Protein AF-A0AAE1KY82-F1 (afdb_monomer_lite)

Organism: Petrolisthes cinctipes (NCBI:txid88211)

pLDDT: mean 75.33, std 17.82, range [31.81, 94.25]

Radius of gyration: 25.1 Å; chains: 1; bounding box: 98×45×59 Å

Sequence (260 aa):
MHGTIEVAETDRAVQKAPMESSVSPQLCHKNASASICSYIQDEVIEEKRSIFVSGLLEMYKAEYISMGGDQADVESYWAQNLQRKIAISFGDKIKIKLADQHRGNFVFNSVVPEDEAFARLHCDAEEHLQNDKLRWAALHLRSQIMKLPKSRTPNPATVQNLKESAPDISAQLDLFFRSLIGGLTPKFRGAKKDGFERKVTSMASDAIFNVTGGTVKPWKHTTLGLGMASLTGSKLTLKILNSWFEVVTLKAELAQLQGV

Secondary structure (DSSP, 8-state):
------------------------HHHHHHHHHHHHHHHIIIIIIIS---EEHHHHHHHHHHHHHHTT--HHHHHT--HHHHHHHHHHHHGGGEEEEEEETTTEEEEEETTS-HHHHHHHHHHTHHHHHHHHHHHHHHHHHHHHHHTSPPPPPPSS--HHHHHHTSPPPPHHHHHHHHHHHH-SS----THHHHHHHHHHHHHHHHHHHHHTTTSS--HHHHHHHHHHHHHH--HHHHHHHHHHHHHHHHHHHHHHHTT-

Foldseek 3Di:
DDDDDDDDDDDDDPPPDPPPPQDPLVVLLVVLLVVLLVVCCVCFQVVQAKFALVLSLLSSLLSSLLQRHDNVVSVPPDSVVSVVSNCVVQPQQKDWDALDPVRGIMIHGNPDDPVRNSVRCVVCVVVVVVVSVVSSLVSVQSSVLNPWDFQDQDVVNDLVVLQVSATDQDPSLLVVLCCVVQNPDNPDDDPRVVVSSVVSVVVSQVVSCLSVVNRHHGSVNSVVLVVVCVVPVDPVVSVVVNVVVVVVVVVVVVVVVVPD

Structure (mmCIF, N/CA/C/O backbone):
data_AF-A0AAE1KY82-F1
#
_entry.id   AF-A0AAE1KY82-F1
#
loop_
_atom_site.group_PDB
_atom_site.id
_atom_site.type_symbol
_atom_site.label_atom_id
_atom_site.label_alt_id
_atom_site.label_comp_id
_atom_site.label_asym_id
_atom_site.label_entity_id
_atom_site.label_seq_id
_atom_site.pdbx_PDB_ins_code
_atom_site.Cartn_x
_atom_site.Cartn_y
_atom_site.Cartn_z
_atom_site.occupancy
_atom_site.B_iso_or_equiv
_atom_site.auth_seq_id
_atom_site.auth_comp_id
_atom_site.auth_asym_id
_atom_site.auth_atom_id
_atom_site.pdbx_PDB_model_num
ATOM 1 N N . MET A 1 1 ? 75.247 -21.115 -8.688 1.00 39.69 1 MET A N 1
ATOM 2 C CA . MET A 1 1 ? 74.690 -19.772 -8.958 1.00 39.69 1 MET A CA 1
ATOM 3 C C . MET A 1 1 ? 73.432 -19.986 -9.800 1.00 39.69 1 MET A C 1
ATOM 5 O O . MET A 1 1 ? 73.561 -20.125 -11.001 1.00 39.69 1 MET A O 1
ATOM 9 N N . HIS A 1 2 ? 72.301 -20.453 -9.256 1.00 31.81 2 HIS A N 1
ATOM 10 C CA . HIS A 1 2 ? 71.328 -19.795 -8.357 1.00 31.81 2 HIS A CA 1
ATOM 11 C C . HIS A 1 2 ? 70.732 -18.502 -8.932 1.00 31.81 2 HIS A C 1
ATOM 13 O O . HIS A 1 2 ? 71.477 -17.572 -9.220 1.00 31.81 2 HIS A O 1
ATOM 19 N N . GLY A 1 3 ? 69.397 -18.490 -9.050 1.00 32.50 3 GLY A N 1
ATOM 20 C CA . GLY A 1 3 ? 68.547 -17.423 -9.591 1.00 32.50 3 GLY A CA 1
ATOM 21 C C . GLY A 1 3 ? 67.564 -18.003 -10.618 1.00 32.50 3 GLY A C 1
ATOM 22 O O . GLY A 1 3 ? 67.821 -17.913 -11.809 1.00 32.50 3 GLY A O 1
ATOM 23 N N . THR A 1 4 ? 66.642 -18.897 -10.251 1.00 33.88 4 THR A N 1
ATOM 24 C CA . THR A 1 4 ? 65.373 -18.692 -9.512 1.00 33.88 4 THR A CA 1
ATOM 25 C C . THR A 1 4 ? 64.329 -17.920 -10.323 1.00 33.88 4 THR A C 1
ATOM 27 O O . THR A 1 4 ? 64.482 -16.741 -10.618 1.00 33.88 4 THR A O 1
ATOM 30 N N . ILE A 1 5 ? 63.273 -18.658 -10.670 1.00 40.84 5 ILE A N 1
ATOM 31 C CA . ILE A 1 5 ? 61.994 -18.228 -11.234 1.00 40.84 5 ILE A CA 1
ATOM 32 C C . ILE A 1 5 ? 61.254 -17.405 -10.174 1.00 40.84 5 ILE A C 1
ATOM 34 O O . ILE A 1 5 ? 61.045 -17.914 -9.077 1.00 40.84 5 ILE A O 1
ATOM 38 N N . GLU A 1 6 ? 60.786 -16.204 -10.514 1.00 34.91 6 GLU A N 1
ATOM 39 C CA . GLU A 1 6 ? 59.672 -15.572 -9.800 1.00 34.91 6 GLU A CA 1
ATOM 40 C C . GLU A 1 6 ? 58.620 -15.089 -10.798 1.00 34.91 6 GLU A C 1
ATOM 42 O O . GLU A 1 6 ? 58.805 -14.147 -11.569 1.00 34.91 6 GLU A O 1
ATOM 47 N N . VAL A 1 7 ? 57.506 -15.815 -10.774 1.00 39.50 7 VAL A N 1
ATOM 48 C CA . VAL A 1 7 ? 56.210 -15.431 -11.313 1.00 39.50 7 VAL A CA 1
ATOM 49 C C . VAL A 1 7 ? 55.625 -14.424 -10.327 1.00 39.50 7 VAL A C 1
ATOM 51 O O . VAL A 1 7 ? 55.340 -14.783 -9.189 1.00 39.50 7 VAL A O 1
ATOM 54 N N . ALA A 1 8 ? 55.453 -13.172 -10.744 1.00 33.00 8 ALA A N 1
ATOM 55 C CA . ALA A 1 8 ? 54.682 -12.192 -9.986 1.00 33.00 8 ALA A CA 1
ATOM 56 C C . ALA A 1 8 ? 53.320 -12.005 -10.659 1.00 33.00 8 ALA A C 1
ATOM 58 O O . ALA A 1 8 ? 53.086 -11.077 -11.432 1.00 33.00 8 ALA A O 1
ATOM 59 N N . GLU A 1 9 ? 52.428 -12.943 -10.351 1.00 38.03 9 GLU A N 1
ATOM 60 C CA . GLU A 1 9 ? 50.982 -12.749 -10.355 1.00 38.03 9 GLU A CA 1
ATOM 61 C C . GLU A 1 9 ? 50.663 -11.502 -9.519 1.00 38.03 9 GLU A C 1
ATOM 63 O O . GLU A 1 9 ? 51.034 -11.400 -8.351 1.00 38.03 9 GLU A O 1
ATOM 68 N N . THR A 1 10 ? 49.988 -10.518 -10.107 1.00 35.31 10 THR A N 1
ATOM 69 C CA . THR A 1 10 ? 49.289 -9.499 -9.318 1.00 35.31 10 THR A CA 1
ATOM 70 C C . THR A 1 10 ? 47.859 -9.398 -9.812 1.00 35.31 10 THR A C 1
ATOM 72 O O . THR A 1 10 ? 47.456 -8.458 -10.494 1.00 35.31 10 THR A O 1
ATOM 75 N N . ASP A 1 11 ? 47.090 -10.409 -9.417 1.00 34.12 11 ASP A N 1
ATOM 76 C CA . ASP A 1 11 ? 45.667 -10.275 -9.159 1.00 34.12 11 ASP A CA 1
ATOM 77 C C . ASP A 1 11 ? 45.440 -9.077 -8.228 1.00 34.12 11 ASP A C 1
ATOM 79 O O . ASP A 1 11 ? 45.763 -9.097 -7.038 1.00 34.12 11 ASP A O 1
ATOM 83 N N . ARG A 1 12 ? 44.860 -8.002 -8.762 1.00 34.44 12 ARG A N 1
ATOM 84 C CA . ARG A 1 12 ? 44.150 -7.019 -7.942 1.00 34.44 12 ARG A CA 1
ATOM 85 C C . ARG A 1 12 ? 42.672 -7.121 -8.240 1.00 34.44 12 ARG A C 1
ATOM 87 O O . ARG A 1 12 ? 42.147 -6.523 -9.174 1.00 34.44 12 ARG A O 1
ATOM 94 N N . ALA A 1 13 ? 42.046 -7.912 -7.379 1.00 33.50 13 ALA A N 1
ATOM 95 C CA . ALA A 1 13 ? 40.626 -8.045 -7.155 1.00 33.50 13 ALA A CA 1
ATOM 96 C C . ALA A 1 13 ? 39.860 -6.734 -7.406 1.00 33.50 13 ALA A C 1
ATOM 98 O O . ALA A 1 13 ? 39.881 -5.803 -6.599 1.00 33.50 13 ALA A O 1
ATOM 99 N N . VAL A 1 14 ? 39.097 -6.701 -8.497 1.00 36.84 14 VAL A N 1
ATOM 100 C CA . VAL A 1 14 ? 37.924 -5.832 -8.614 1.00 36.84 14 VAL A CA 1
ATOM 101 C C . VAL A 1 14 ? 36.814 -6.485 -7.790 1.00 36.84 14 VAL A C 1
ATOM 103 O O . VAL A 1 14 ? 35.872 -7.066 -8.316 1.00 36.84 14 VAL A O 1
ATOM 106 N N . GLN A 1 15 ? 36.929 -6.419 -6.464 1.00 34.72 15 GLN A N 1
ATOM 107 C CA . GLN A 1 15 ? 35.770 -6.609 -5.600 1.00 34.72 15 GLN A CA 1
ATOM 108 C C . GLN A 1 15 ? 35.011 -5.288 -5.554 1.00 34.72 15 GLN A C 1
ATOM 110 O O . GLN A 1 15 ? 35.276 -4.407 -4.740 1.00 34.72 15 GLN A O 1
ATOM 115 N N . LYS A 1 16 ? 34.047 -5.149 -6.461 1.00 33.44 16 LYS A N 1
ATOM 116 C CA . LYS A 1 16 ? 32.937 -4.218 -6.281 1.00 33.44 16 LYS A CA 1
ATOM 117 C C . LYS A 1 16 ? 31.705 -5.049 -5.953 1.00 33.44 16 LYS A C 1
ATOM 119 O O . LYS A 1 16 ? 30.878 -5.321 -6.816 1.00 33.44 16 LYS A O 1
ATOM 124 N N . ALA A 1 17 ? 31.621 -5.484 -4.697 1.00 32.47 17 ALA A N 1
ATOM 125 C CA . ALA A 1 17 ? 30.351 -5.915 -4.136 1.00 32.47 17 ALA A CA 1
ATOM 126 C C . ALA A 1 17 ? 29.361 -4.741 -4.272 1.00 32.47 17 ALA A C 1
ATOM 128 O O . ALA A 1 17 ? 29.732 -3.598 -3.964 1.00 32.47 17 ALA A O 1
ATOM 129 N N . PRO A 1 18 ? 28.138 -4.956 -4.777 1.00 34.06 18 PRO A N 1
ATOM 130 C CA . PRO A 1 18 ? 27.145 -3.905 -4.762 1.00 34.06 18 PRO A CA 1
ATOM 131 C C . PRO A 1 18 ? 26.779 -3.657 -3.299 1.00 34.06 18 PRO A C 1
ATOM 133 O O . PRO A 1 18 ? 26.380 -4.573 -2.590 1.00 34.06 18 PRO A O 1
ATOM 136 N N . MET A 1 19 ? 26.949 -2.412 -2.847 1.00 40.38 19 MET A N 1
ATOM 137 C CA . MET A 1 19 ? 26.304 -1.924 -1.633 1.00 40.38 19 MET A CA 1
ATOM 138 C C . MET A 1 19 ? 24.800 -2.159 -1.792 1.00 40.38 19 MET A C 1
ATOM 140 O O . MET A 1 19 ? 24.113 -1.368 -2.443 1.00 40.38 19 MET A O 1
ATOM 144 N N . GLU A 1 20 ? 24.295 -3.240 -1.206 1.00 43.50 20 GLU A N 1
ATOM 145 C CA . GLU A 1 20 ? 22.911 -3.306 -0.773 1.00 43.50 20 GLU A CA 1
ATOM 146 C C . GLU A 1 20 ? 22.731 -2.132 0.183 1.00 43.50 20 GLU A C 1
ATOM 148 O O . GLU A 1 20 ? 23.239 -2.122 1.303 1.00 43.50 20 GLU A O 1
ATOM 153 N N . SER A 1 21 ? 22.083 -1.066 -0.285 1.00 46.41 21 SER A N 1
ATOM 154 C CA . SER A 1 21 ? 21.633 -0.010 0.609 1.00 46.41 21 SER A CA 1
ATOM 155 C C . SER A 1 21 ? 20.451 -0.567 1.396 1.00 46.41 21 SER A C 1
ATOM 157 O O . SER A 1 21 ? 19.305 -0.243 1.087 1.00 46.41 21 SER A O 1
ATOM 159 N N . SER A 1 22 ? 20.718 -1.459 2.351 1.00 57.62 22 SER A N 1
ATOM 160 C CA . SER A 1 22 ? 19.716 -1.933 3.294 1.00 57.62 22 SER A CA 1
ATOM 161 C C . SER A 1 22 ? 19.241 -0.713 4.076 1.00 57.62 22 SER A C 1
ATOM 163 O O . SER A 1 22 ? 20.007 -0.098 4.827 1.00 57.62 22 SER A O 1
ATOM 165 N N . VAL A 1 23 ? 18.000 -0.300 3.839 1.00 67.25 23 VAL A N 1
ATOM 166 C CA . VAL A 1 23 ? 17.352 0.723 4.659 1.00 67.25 23 VAL A CA 1
ATOM 167 C C . VAL A 1 23 ? 17.350 0.192 6.091 1.00 67.25 23 VAL A C 1
ATOM 169 O O . VAL A 1 23 ? 17.069 -0.985 6.306 1.00 67.25 23 VAL A O 1
ATOM 172 N N . SER A 1 24 ? 17.730 1.015 7.074 1.00 85.19 24 SER A N 1
ATOM 173 C CA . SER A 1 24 ? 17.842 0.510 8.443 1.00 85.19 24 SER A CA 1
ATOM 174 C C . SER A 1 24 ? 16.479 -0.021 8.924 1.00 85.19 24 SER A C 1
ATOM 176 O O . SER A 1 24 ? 15.469 0.673 8.755 1.00 85.19 24 SER A O 1
ATOM 178 N N . PRO A 1 25 ? 16.415 -1.204 9.569 1.00 85.38 25 PRO A N 1
ATOM 179 C CA . PRO A 1 25 ? 15.154 -1.786 10.044 1.00 85.38 25 PRO A CA 1
ATOM 180 C C . PRO A 1 25 ? 14.342 -0.821 10.918 1.00 85.38 25 PRO A C 1
ATOM 182 O O . PRO A 1 25 ? 13.118 -0.741 10.839 1.00 85.38 25 PRO A O 1
ATOM 185 N N . GLN A 1 26 ? 15.040 -0.012 11.719 1.00 86.38 26 GLN A N 1
ATOM 186 C CA . GLN A 1 26 ? 14.450 1.026 12.563 1.00 86.38 26 GLN A CA 1
ATOM 187 C C . GLN A 1 26 ? 13.725 2.109 11.750 1.00 86.38 26 GLN A C 1
ATOM 189 O O . GLN A 1 26 ? 12.645 2.553 12.146 1.00 86.38 26 GLN A O 1
ATOM 194 N N . LEU A 1 27 ? 14.294 2.528 10.616 1.00 87.94 27 LEU A N 1
ATOM 195 C CA . LEU A 1 27 ? 13.674 3.511 9.732 1.00 87.94 27 LEU A CA 1
ATOM 196 C C . LEU A 1 27 ? 12.437 2.924 9.043 1.00 87.94 27 LEU A C 1
ATOM 198 O O . LEU A 1 27 ? 11.402 3.589 9.010 1.00 87.94 27 LEU A O 1
ATOM 202 N N . CYS A 1 28 ? 12.497 1.666 8.594 1.00 87.69 28 CYS A N 1
ATOM 203 C CA . CYS A 1 28 ? 11.334 0.958 8.048 1.00 87.69 28 CYS A CA 1
ATOM 204 C C . CYS A 1 28 ? 10.205 0.852 9.085 1.00 87.69 28 CYS A C 1
ATOM 206 O O . CYS A 1 28 ? 9.065 1.208 8.794 1.00 87.69 28 CYS A O 1
ATOM 208 N N . HIS A 1 29 ? 10.509 0.477 10.335 1.00 89.69 29 HIS A N 1
ATOM 209 C CA . HIS A 1 29 ? 9.510 0.438 11.411 1.00 89.69 29 HIS A CA 1
ATOM 210 C C . HIS A 1 29 ? 8.910 1.810 11.726 1.00 89.69 29 HIS A C 1
ATOM 212 O O . HIS A 1 29 ? 7.721 1.896 12.055 1.00 89.69 29 HIS A O 1
ATOM 218 N N . LYS A 1 30 ? 9.720 2.874 11.675 1.00 90.12 30 LYS A N 1
ATOM 219 C CA . LYS A 1 30 ? 9.264 4.251 11.895 1.00 90.12 30 LYS A CA 1
ATOM 220 C C . LYS A 1 30 ? 8.299 4.682 10.793 1.00 90.12 30 LYS A C 1
ATOM 222 O O . LYS A 1 30 ? 7.212 5.158 11.108 1.00 90.12 30 LYS A O 1
ATOM 227 N N . ASN A 1 31 ? 8.668 4.471 9.536 1.00 89.19 31 ASN A N 1
ATOM 228 C CA . ASN A 1 31 ? 7.871 4.887 8.387 1.00 89.19 31 ASN A CA 1
ATOM 229 C C . ASN A 1 31 ? 6.587 4.054 8.252 1.00 89.19 31 ASN A C 1
ATOM 231 O O . ASN A 1 31 ? 5.512 4.631 8.116 1.00 89.19 31 ASN A O 1
ATOM 235 N N . ALA A 1 32 ? 6.662 2.726 8.403 1.00 90.69 32 ALA A N 1
ATOM 236 C CA . ALA A 1 32 ? 5.479 1.861 8.409 1.00 90.69 32 ALA A CA 1
ATOM 237 C C . ALA A 1 32 ? 4.514 2.249 9.538 1.00 90.69 32 ALA A C 1
ATOM 239 O O . ALA A 1 32 ? 3.303 2.303 9.354 1.00 90.69 32 ALA A O 1
ATOM 240 N N . SER A 1 33 ? 5.050 2.605 10.708 1.00 90.44 33 SER A N 1
ATOM 241 C CA . SER A 1 33 ? 4.229 3.089 11.817 1.00 90.44 33 SER A CA 1
ATOM 242 C C . SER A 1 33 ? 3.572 4.430 11.528 1.00 90.44 33 SER A C 1
ATOM 244 O O . SER A 1 33 ? 2.440 4.623 11.950 1.00 90.44 33 SER A O 1
ATOM 246 N N . ALA A 1 34 ? 4.267 5.352 10.861 1.00 91.50 34 ALA A N 1
ATOM 247 C CA . ALA A 1 34 ? 3.686 6.629 10.466 1.00 91.50 34 ALA A CA 1
ATOM 248 C C . ALA A 1 34 ? 2.553 6.424 9.448 1.00 91.50 34 ALA A C 1
ATOM 250 O O . ALA A 1 34 ? 1.493 7.018 9.617 1.00 91.50 34 ALA A O 1
ATOM 251 N N . SER A 1 35 ? 2.746 5.525 8.473 1.00 91.44 35 SER A N 1
ATOM 252 C CA . SER A 1 35 ? 1.715 5.151 7.492 1.00 91.44 35 SER A CA 1
ATOM 253 C C . SER A 1 35 ? 0.466 4.586 8.177 1.00 91.44 35 SER A C 1
ATOM 255 O O . SER A 1 35 ? -0.636 5.083 7.967 1.00 91.44 35 SER A O 1
ATOM 257 N N . ILE A 1 36 ? 0.635 3.632 9.102 1.00 93.56 36 ILE A N 1
ATOM 258 C CA . ILE A 1 36 ? -0.495 3.056 9.848 1.00 93.56 36 ILE A CA 1
ATOM 259 C C . ILE A 1 36 ? -1.181 4.077 10.757 1.00 93.56 36 ILE A C 1
ATOM 261 O O . ILE A 1 36 ? -2.401 4.046 10.886 1.00 93.56 36 ILE A O 1
ATOM 265 N N . CYS A 1 37 ? -0.440 4.999 11.375 1.00 92.44 37 CYS A N 1
ATOM 266 C CA . CYS A 1 37 ? -1.072 6.072 12.137 1.00 92.44 37 CYS A CA 1
ATOM 267 C C . CYS A 1 37 ? -1.891 6.998 11.226 1.00 92.44 37 CYS A C 1
ATOM 269 O O . CYS A 1 37 ? -3.018 7.320 11.581 1.00 92.44 37 CYS A O 1
ATOM 271 N N . SER A 1 38 ? -1.377 7.380 10.053 1.00 92.19 38 SER A N 1
ATOM 272 C CA . SER A 1 38 ? -2.156 8.161 9.079 1.00 92.19 38 SER A CA 1
ATOM 273 C C . SER A 1 38 ? -3.435 7.423 8.690 1.00 92.19 38 SER A C 1
ATOM 275 O O . SER A 1 38 ? -4.521 7.971 8.780 1.00 92.19 38 SER A O 1
ATOM 277 N N . TYR A 1 39 ? -3.318 6.132 8.389 1.00 92.06 39 TYR A N 1
ATOM 278 C CA . TYR A 1 39 ? -4.462 5.299 8.043 1.00 92.06 39 TYR A CA 1
ATOM 279 C C . TYR A 1 39 ? -5.534 5.243 9.147 1.00 92.06 39 TYR A C 1
ATOM 281 O O . TYR A 1 39 ? -6.727 5.329 8.873 1.00 92.06 39 TYR A O 1
ATOM 289 N N . ILE A 1 40 ? -5.125 5.109 10.413 1.00 92.69 40 ILE A N 1
ATOM 290 C CA . ILE A 1 40 ? -6.053 5.107 11.556 1.00 92.69 40 ILE A CA 1
ATOM 291 C C . ILE A 1 40 ? -6.717 6.475 11.725 1.00 92.69 40 ILE A C 1
ATOM 293 O O . ILE A 1 40 ? -7.897 6.541 12.064 1.00 92.69 40 ILE A O 1
ATOM 297 N N . GLN A 1 41 ? -5.972 7.557 11.507 1.00 92.88 41 GLN A N 1
ATOM 298 C CA . GLN A 1 41 ? -6.515 8.908 11.560 1.00 92.88 41 GLN A CA 1
ATOM 299 C C . GLN A 1 41 ? -7.637 9.078 10.526 1.00 92.88 41 GLN A C 1
ATOM 301 O O . GLN A 1 41 ? -8.747 9.450 10.902 1.00 92.88 41 GLN A O 1
ATOM 306 N N . ASP A 1 42 ? -7.387 8.704 9.277 1.00 90.50 42 ASP A N 1
ATOM 307 C CA . ASP A 1 42 ? -8.355 8.883 8.196 1.00 90.50 42 ASP A CA 1
ATOM 308 C C . ASP A 1 42 ? -9.560 7.939 8.379 1.00 90.50 42 ASP A C 1
ATOM 310 O O . ASP A 1 42 ? -10.715 8.355 8.410 1.00 90.50 42 ASP A O 1
ATOM 314 N N . GLU A 1 43 ? -9.324 6.644 8.595 1.00 89.50 43 GLU A N 1
ATOM 315 C CA . GLU A 1 43 ? -10.414 5.663 8.500 1.00 89.50 43 GLU A CA 1
ATOM 316 C C . GLU A 1 43 ? -11.108 5.394 9.832 1.00 89.50 43 GLU A C 1
ATOM 318 O O . GLU A 1 43 ? -12.332 5.278 9.897 1.00 89.50 43 GLU A O 1
ATOM 323 N N . VAL A 1 44 ? -10.353 5.307 10.927 1.00 90.94 44 VAL A N 1
ATOM 324 C CA . VAL A 1 44 ? -10.947 5.025 12.240 1.00 90.94 44 VAL A CA 1
ATOM 325 C C . VAL A 1 44 ? -11.475 6.303 12.868 1.00 90.94 44 VAL A C 1
ATOM 327 O O . VAL A 1 44 ? -12.556 6.281 13.450 1.00 90.94 44 VAL A O 1
ATOM 330 N N . ILE A 1 45 ? -10.742 7.415 12.784 1.00 90.88 45 ILE A N 1
ATOM 331 C CA . ILE A 1 45 ? -11.125 8.648 13.480 1.00 90.88 45 ILE A CA 1
ATOM 332 C C . ILE A 1 45 ? -12.076 9.488 12.630 1.00 90.88 45 ILE A C 1
ATOM 334 O O . ILE A 1 45 ? -13.164 9.805 13.119 1.00 90.88 45 ILE A O 1
ATOM 338 N N . GLU A 1 46 ? -11.703 9.831 11.398 1.00 90.25 46 GLU A N 1
ATOM 339 C CA . GLU A 1 46 ? -12.487 10.741 10.551 1.00 90.25 46 GLU A CA 1
ATOM 340 C C . GLU A 1 46 ? -13.709 10.039 9.952 1.00 90.25 46 GLU A C 1
ATOM 342 O O . GLU A 1 46 ? -14.841 10.461 10.206 1.00 90.25 46 GLU A O 1
ATOM 347 N N . GLU A 1 47 ? -13.508 8.893 9.301 1.00 87.56 47 GLU A N 1
ATOM 348 C CA . GLU A 1 47 ? -14.596 8.090 8.720 1.00 87.56 47 GLU A CA 1
ATOM 349 C C . GLU A 1 47 ? -15.356 7.240 9.758 1.00 87.56 47 GLU A C 1
ATOM 351 O O . GLU A 1 47 ? -16.361 6.596 9.448 1.00 87.56 47 GLU A O 1
ATOM 356 N N 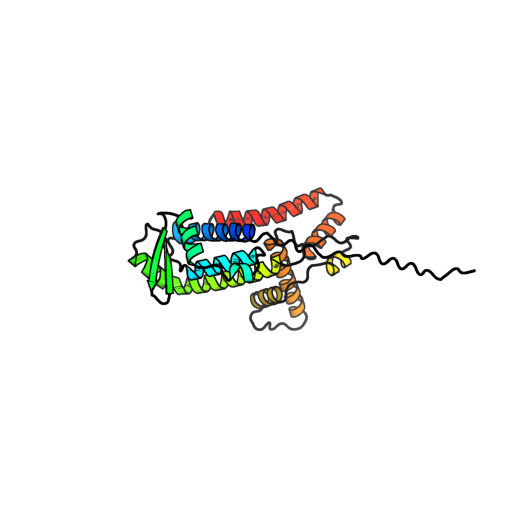. LYS A 1 48 ? -14.918 7.253 11.027 1.00 88.88 48 LYS A N 1
ATOM 357 C CA . LYS A 1 48 ? -15.551 6.531 12.150 1.00 88.88 48 LYS A CA 1
ATOM 358 C C . LYS A 1 48 ? -15.754 5.036 11.868 1.00 88.88 48 LYS A C 1
ATOM 360 O O . LYS A 1 48 ? -16.756 4.446 12.299 1.00 88.88 48 LYS A O 1
ATOM 365 N N . ARG A 1 49 ? -14.824 4.421 11.139 1.00 86.38 49 ARG A N 1
ATOM 366 C CA . ARG A 1 49 ? -14.867 2.995 10.808 1.00 86.38 49 ARG A CA 1
ATOM 367 C C . ARG A 1 49 ? -14.294 2.148 11.938 1.00 86.38 49 ARG A C 1
ATOM 369 O O . ARG A 1 49 ? -13.573 2.629 12.814 1.00 86.38 49 ARG A O 1
ATOM 376 N N . SER A 1 50 ? -14.646 0.866 11.919 1.00 90.00 50 SER A N 1
ATOM 377 C CA . SER A 1 50 ? -14.165 -0.130 12.879 1.00 90.00 50 SER A CA 1
ATOM 378 C C . SER A 1 50 ? -13.323 -1.168 12.154 1.00 90.00 50 SER A C 1
ATOM 380 O O . SER A 1 50 ? -13.761 -1.722 11.152 1.00 90.00 50 SER A O 1
ATOM 382 N N . ILE A 1 51 ? -12.109 -1.427 12.644 1.00 89.19 51 ILE A N 1
ATOM 383 C CA . ILE A 1 51 ? -11.121 -2.242 11.920 1.00 89.19 51 ILE A CA 1
ATOM 384 C C . ILE A 1 51 ? -10.473 -3.256 12.858 1.00 89.19 51 ILE A C 1
ATOM 386 O O . ILE A 1 51 ? -10.095 -2.929 13.985 1.00 89.19 51 ILE A O 1
ATOM 390 N N . PHE A 1 52 ? -10.294 -4.493 12.391 1.00 89.94 52 PHE A N 1
ATOM 391 C CA . PHE A 1 52 ? -9.570 -5.513 13.146 1.00 89.94 52 PHE A CA 1
ATOM 392 C C . PHE A 1 52 ? -8.088 -5.169 13.302 1.00 89.94 52 PHE A C 1
ATOM 394 O O . PHE A 1 52 ? -7.399 -4.794 12.353 1.00 89.94 52 PHE A O 1
ATOM 401 N N . VAL A 1 53 ? -7.559 -5.397 14.504 1.00 90.38 53 VAL A N 1
ATOM 402 C CA . VAL A 1 53 ? -6.129 -5.227 14.794 1.00 90.38 53 VAL A CA 1
ATOM 403 C C . VAL A 1 53 ? -5.279 -6.186 13.958 1.00 90.38 53 VAL A C 1
ATOM 405 O O . VAL A 1 53 ? -4.163 -5.834 13.586 1.00 90.38 53 VAL A O 1
ATOM 408 N N . SER A 1 54 ? -5.785 -7.382 13.654 1.00 88.06 54 SER A N 1
ATOM 409 C CA . SER A 1 54 ? -5.112 -8.329 12.758 1.00 88.06 54 SER A CA 1
ATOM 410 C C . SER A 1 54 ? -4.911 -7.737 11.362 1.00 88.06 54 SER A C 1
ATOM 412 O O . SER A 1 54 ? -3.787 -7.755 10.871 1.00 88.06 54 SER A O 1
ATOM 414 N N . GLY A 1 55 ? -5.941 -7.116 10.778 1.00 86.75 55 GLY A N 1
ATOM 415 C CA . GLY A 1 55 ? -5.831 -6.422 9.490 1.00 86.75 55 GLY A CA 1
ATOM 416 C C . GLY A 1 55 ? -4.847 -5.248 9.538 1.00 86.75 55 GLY A C 1
ATOM 417 O O . GLY A 1 55 ? -3.981 -5.121 8.674 1.00 86.75 55 GLY A O 1
ATOM 418 N N . LEU A 1 56 ? -4.886 -4.436 10.605 1.00 90.00 56 LEU A N 1
ATOM 419 C CA . LEU A 1 56 ? -3.897 -3.365 10.820 1.00 90.00 56 LEU A CA 1
ATOM 420 C C . LEU A 1 56 ? -2.462 -3.909 10.918 1.00 90.00 56 LEU A C 1
ATOM 422 O O . LEU A 1 56 ? -1.526 -3.282 10.422 1.00 90.00 56 LEU A O 1
ATOM 426 N N . LEU A 1 57 ? -2.275 -5.071 11.550 1.00 91.06 57 LEU A N 1
ATOM 427 C CA . LEU A 1 57 ? -0.973 -5.726 11.656 1.00 91.06 57 LEU A CA 1
ATOM 428 C C . LEU A 1 57 ? -0.479 -6.230 10.301 1.00 91.06 57 LEU A C 1
ATOM 430 O O . LEU A 1 57 ? 0.698 -6.063 9.990 1.00 91.06 57 LEU A O 1
ATOM 434 N N . GLU A 1 58 ? -1.349 -6.830 9.496 1.00 89.06 58 GLU A N 1
ATOM 435 C CA . GLU A 1 58 ? -0.997 -7.273 8.147 1.00 89.06 58 GLU A CA 1
ATOM 436 C C . GLU A 1 58 ? -0.601 -6.091 7.259 1.00 89.06 58 GLU A C 1
ATOM 438 O O . GLU A 1 58 ? 0.449 -6.142 6.616 1.00 89.06 58 GLU A O 1
ATOM 443 N N . MET A 1 59 ? -1.359 -4.989 7.302 1.00 89.12 59 MET A N 1
ATOM 444 C CA . MET A 1 59 ? -1.001 -3.753 6.597 1.00 89.12 59 MET A CA 1
ATOM 445 C C . MET A 1 59 ? 0.327 -3.177 7.091 1.00 89.12 59 MET A C 1
ATOM 447 O O . MET A 1 59 ? 1.160 -2.775 6.282 1.00 89.12 59 MET A O 1
ATOM 451 N N . TYR A 1 60 ? 0.574 -3.194 8.404 1.00 92.44 60 TYR A N 1
ATOM 452 C CA . TYR A 1 60 ? 1.846 -2.751 8.974 1.00 92.44 60 TYR A CA 1
ATOM 453 C C . TYR A 1 60 ? 3.027 -3.559 8.426 1.00 92.44 60 TYR A C 1
ATOM 455 O O . TYR A 1 60 ? 4.035 -2.986 8.009 1.00 92.44 60 TYR A O 1
ATOM 463 N N . LYS A 1 61 ? 2.902 -4.894 8.421 1.00 91.31 61 LYS A N 1
ATOM 464 C CA . LYS A 1 61 ? 3.935 -5.795 7.896 1.00 91.31 61 LYS A CA 1
ATOM 465 C C . LYS A 1 61 ? 4.156 -5.547 6.407 1.00 91.31 61 LYS A C 1
ATOM 467 O O . LYS A 1 61 ? 5.298 -5.393 5.982 1.00 91.31 61 LYS A O 1
ATOM 472 N N . ALA A 1 62 ? 3.075 -5.442 5.637 1.00 88.88 62 ALA A N 1
ATOM 473 C CA . ALA A 1 62 ? 3.135 -5.163 4.208 1.00 88.88 62 ALA A CA 1
ATOM 474 C C . ALA A 1 62 ? 3.836 -3.829 3.910 1.00 88.88 62 ALA A C 1
ATOM 476 O O . ALA A 1 62 ? 4.694 -3.784 3.031 1.00 88.88 62 ALA A O 1
ATOM 477 N N . GLU A 1 63 ? 3.550 -2.769 4.671 1.00 90.19 63 GLU A N 1
ATOM 478 C CA . GLU A 1 63 ? 4.222 -1.475 4.514 1.00 90.19 63 GLU A CA 1
ATOM 479 C C . GLU A 1 63 ? 5.700 -1.516 4.885 1.00 90.19 63 GLU A C 1
ATOM 481 O O . GLU A 1 63 ? 6.542 -0.965 4.179 1.00 90.19 63 GLU A O 1
ATOM 486 N N . TYR A 1 64 ? 6.045 -2.221 5.960 1.00 90.69 64 TYR A N 1
ATOM 487 C CA . TYR A 1 64 ? 7.438 -2.418 6.346 1.00 90.69 64 TYR A CA 1
ATOM 488 C C . TYR A 1 64 ? 8.260 -3.051 5.208 1.00 90.69 64 TYR A C 1
ATOM 490 O O . TYR A 1 64 ? 9.343 -2.566 4.871 1.00 90.69 64 TYR A O 1
ATOM 498 N N . ILE A 1 65 ? 7.710 -4.087 4.570 1.00 89.19 65 ILE A N 1
ATOM 499 C CA . ILE A 1 65 ? 8.334 -4.770 3.428 1.00 89.19 65 ILE A CA 1
ATOM 500 C C . ILE A 1 65 ? 8.350 -3.858 2.193 1.00 89.19 65 ILE A C 1
ATOM 502 O O . ILE A 1 65 ? 9.342 -3.819 1.462 1.00 89.19 65 ILE A O 1
ATOM 506 N N . SER A 1 66 ? 7.276 -3.090 1.961 1.00 84.69 66 SER A N 1
ATOM 507 C CA . SER A 1 66 ? 7.163 -2.136 0.844 1.00 84.69 66 SER A CA 1
ATOM 508 C C . SER A 1 66 ? 8.287 -1.094 0.866 1.00 84.69 66 SER A C 1
ATOM 510 O O . SER A 1 66 ? 8.775 -0.677 -0.185 1.00 84.69 66 SER A O 1
ATOM 512 N N . MET A 1 67 ? 8.740 -0.722 2.063 1.00 85.12 67 MET A N 1
ATOM 513 C CA . MET A 1 67 ? 9.807 0.249 2.300 1.00 85.12 67 MET A CA 1
ATOM 514 C C . MET A 1 67 ? 11.219 -0.355 2.254 1.00 85.12 67 MET A C 1
ATOM 516 O O . MET A 1 67 ? 12.195 0.367 2.457 1.00 85.12 67 MET A O 1
ATOM 520 N N . GLY A 1 68 ? 11.337 -1.652 1.951 1.00 82.69 68 GLY A N 1
ATOM 521 C CA . GLY A 1 68 ? 12.611 -2.360 1.822 1.00 82.69 68 GLY A CA 1
ATOM 522 C C . GLY A 1 68 ? 13.087 -3.055 3.097 1.00 82.69 68 GLY A C 1
ATOM 523 O O . GLY A 1 68 ? 14.259 -3.412 3.174 1.00 82.69 68 GLY A O 1
ATOM 524 N N . GLY A 1 69 ? 12.215 -3.229 4.095 1.00 84.94 69 GLY A N 1
ATOM 525 C CA . GLY A 1 69 ? 12.504 -4.067 5.257 1.00 84.94 69 GLY A CA 1
ATOM 526 C C . GLY A 1 69 ? 12.484 -5.567 4.932 1.00 84.94 69 GLY A C 1
ATOM 527 O O . GLY A 1 69 ? 11.848 -5.992 3.962 1.00 84.94 69 GLY A O 1
ATOM 528 N N . ASP A 1 70 ? 13.174 -6.367 5.748 1.00 86.38 70 ASP A N 1
ATOM 529 C CA . ASP A 1 70 ? 13.212 -7.826 5.602 1.00 86.38 70 ASP A CA 1
ATOM 530 C C . ASP A 1 70 ? 11.929 -8.485 6.146 1.00 86.38 70 ASP A C 1
ATOM 532 O O . ASP A 1 70 ? 11.413 -8.136 7.210 1.00 86.38 70 ASP A O 1
ATOM 536 N N . GLN A 1 71 ? 11.419 -9.478 5.422 1.00 85.44 71 GLN A N 1
ATOM 537 C CA . GLN A 1 71 ? 10.286 -10.291 5.851 1.00 85.44 71 GLN A CA 1
ATOM 538 C C . GLN A 1 71 ? 10.562 -10.962 7.202 1.00 85.44 71 GLN A C 1
ATOM 540 O O . GLN A 1 71 ? 9.686 -10.959 8.068 1.00 85.44 71 GLN A O 1
ATOM 545 N N . ALA A 1 72 ? 11.767 -11.510 7.389 1.00 85.31 72 ALA A N 1
ATOM 546 C CA . ALA A 1 72 ? 12.125 -12.247 8.601 1.00 85.31 72 ALA A CA 1
ATOM 547 C C . ALA A 1 72 ? 12.084 -11.352 9.853 1.00 85.31 72 ALA A C 1
ATOM 549 O O . ALA A 1 72 ? 11.608 -11.770 10.912 1.00 85.31 72 ALA A O 1
ATOM 550 N N . ASP A 1 73 ? 12.499 -10.090 9.711 1.00 83.62 73 ASP A N 1
ATOM 551 C CA . ASP A 1 73 ? 12.518 -9.111 10.802 1.00 83.62 73 ASP A CA 1
ATOM 552 C C . ASP A 1 73 ? 11.104 -8.776 11.297 1.00 83.62 73 ASP A C 1
ATOM 554 O O . ASP A 1 73 ? 10.864 -8.633 12.500 1.00 83.62 73 ASP A O 1
ATOM 558 N N . VAL A 1 74 ? 10.139 -8.668 10.379 1.00 87.00 74 VAL A N 1
ATOM 559 C CA . VAL A 1 74 ? 8.776 -8.222 10.703 1.00 87.00 74 VAL A CA 1
ATOM 560 C C . VAL A 1 74 ? 7.814 -9.369 11.010 1.00 87.00 74 VAL A C 1
ATOM 562 O O . VAL A 1 74 ? 6.756 -9.156 11.611 1.00 87.00 74 VAL A O 1
ATOM 565 N N . GLU A 1 75 ? 8.157 -10.598 10.633 1.00 85.12 75 GLU A N 1
ATOM 566 C CA . GLU A 1 75 ? 7.320 -11.772 10.879 1.00 85.12 75 GLU A CA 1
ATOM 567 C C . GLU A 1 75 ? 7.085 -11.980 12.379 1.00 85.12 75 GLU A C 1
ATOM 569 O O . GLU A 1 75 ? 5.941 -12.174 12.805 1.00 85.12 75 GLU A O 1
ATOM 574 N N . SER A 1 76 ? 8.138 -11.769 13.174 1.00 83.06 76 SER A N 1
ATOM 575 C CA . SER A 1 76 ? 8.117 -11.806 14.638 1.00 83.06 76 SER A CA 1
ATOM 576 C C . SER A 1 76 ? 7.388 -10.626 15.298 1.00 83.06 76 SER A C 1
ATOM 578 O O . SER A 1 76 ? 7.287 -10.582 16.521 1.00 83.06 76 SER A O 1
ATOM 580 N N . TYR A 1 77 ? 6.868 -9.654 14.538 1.00 84.94 77 TYR A N 1
ATOM 581 C CA . TYR A 1 77 ? 6.158 -8.502 15.094 1.00 84.94 77 TYR A CA 1
ATOM 582 C C . TYR A 1 77 ? 4.718 -8.869 15.493 1.00 84.94 77 TYR A C 1
ATOM 584 O O . TYR A 1 77 ? 3.903 -9.276 14.658 1.00 84.94 77 TYR A O 1
ATOM 592 N N . TRP A 1 78 ? 4.399 -8.701 16.781 1.00 83.94 78 TRP A N 1
ATOM 593 C CA . TRP A 1 78 ? 3.128 -9.115 17.388 1.00 83.94 78 TRP A CA 1
ATOM 594 C C . TRP A 1 78 ? 2.080 -7.998 17.414 1.00 83.94 78 TRP A C 1
ATOM 596 O O . TRP A 1 78 ? 2.400 -6.829 17.644 1.00 83.94 78 TRP A O 1
ATOM 606 N N . ALA A 1 79 ? 0.802 -8.382 17.323 1.00 84.19 79 ALA A N 1
ATOM 607 C CA . ALA A 1 79 ? -0.345 -7.472 17.433 1.00 84.19 79 ALA A CA 1
ATOM 608 C C . ALA A 1 79 ? -0.320 -6.625 18.718 1.00 84.19 79 ALA A C 1
ATOM 610 O O . ALA A 1 79 ? -0.677 -5.453 18.694 1.00 84.19 79 ALA A O 1
ATOM 611 N N . GLN A 1 80 ? 0.163 -7.185 19.831 1.00 85.69 80 GLN A N 1
ATOM 612 C CA . GLN A 1 80 ? 0.278 -6.481 21.114 1.00 85.69 80 GLN A CA 1
ATOM 613 C C . GLN A 1 80 ? 1.254 -5.295 21.064 1.00 85.69 80 GLN A C 1
ATOM 615 O O . GLN A 1 80 ? 1.057 -4.294 21.755 1.00 85.69 80 GLN A O 1
ATOM 620 N N . ASN A 1 81 ? 2.314 -5.385 20.254 1.00 87.81 81 ASN A N 1
ATOM 621 C CA . ASN A 1 81 ? 3.255 -4.278 20.069 1.00 87.81 81 ASN A CA 1
ATOM 622 C C . ASN A 1 81 ? 2.586 -3.146 19.294 1.00 87.81 81 ASN A C 1
ATOM 624 O O . ASN A 1 81 ? 2.688 -1.985 19.692 1.00 87.81 81 ASN A O 1
ATOM 628 N N . LEU A 1 82 ? 1.847 -3.502 18.240 1.00 87.75 82 LEU A N 1
ATOM 629 C CA . LEU A 1 82 ? 1.087 -2.550 17.445 1.00 87.75 82 LEU A CA 1
ATOM 630 C C . LEU A 1 82 ? -0.010 -1.874 18.277 1.00 87.75 82 LEU A C 1
ATOM 632 O O . LEU A 1 82 ? -0.105 -0.653 18.272 1.00 87.75 82 LEU A O 1
ATOM 636 N N . GLN A 1 83 ? -0.773 -2.642 19.061 1.00 89.06 83 GLN A N 1
ATOM 637 C CA . GLN A 1 83 ? -1.814 -2.122 19.955 1.00 89.06 83 GLN A CA 1
ATOM 638 C C . GLN A 1 83 ? -1.260 -1.118 20.959 1.00 89.06 83 GLN A C 1
ATOM 640 O O . GLN A 1 83 ? -1.814 -0.032 21.089 1.00 89.06 83 GLN A O 1
ATOM 645 N N . ARG A 1 84 ? -0.151 -1.446 21.639 1.00 89.19 84 ARG A N 1
ATOM 646 C CA . ARG A 1 84 ? 0.500 -0.507 22.565 1.00 89.19 84 ARG A CA 1
ATOM 647 C C . ARG A 1 84 ? 0.902 0.779 21.856 1.00 89.19 84 ARG A C 1
ATOM 649 O O . ARG A 1 84 ? 0.679 1.860 22.385 1.00 89.19 84 ARG A O 1
ATOM 656 N N . LYS A 1 85 ? 1.459 0.670 20.650 1.00 89.44 85 LYS A N 1
ATOM 657 C CA . LYS A 1 85 ? 1.894 1.830 19.870 1.00 89.44 85 LYS A CA 1
ATOM 658 C C . LYS A 1 85 ? 0.722 2.716 19.447 1.00 89.44 85 LYS A C 1
ATOM 660 O O . LYS A 1 85 ? 0.779 3.925 19.634 1.00 89.44 85 LYS A O 1
ATOM 665 N N . ILE A 1 86 ? -0.349 2.103 18.954 1.00 91.38 86 ILE A N 1
ATOM 666 C CA . ILE A 1 86 ? -1.594 2.772 18.568 1.00 91.38 86 ILE A CA 1
ATOM 667 C C . ILE A 1 86 ? -2.242 3.451 19.786 1.00 91.38 86 ILE A C 1
ATOM 669 O O . ILE A 1 86 ? -2.592 4.626 19.716 1.00 91.38 86 ILE A O 1
ATOM 673 N N . ALA A 1 87 ? -2.327 2.757 20.923 1.00 89.62 87 ALA A N 1
ATOM 674 C CA . ALA A 1 87 ? -2.868 3.313 22.162 1.00 89.62 87 ALA A CA 1
ATOM 675 C C . ALA A 1 87 ? -2.059 4.523 22.657 1.00 89.62 87 ALA A C 1
ATOM 677 O O . ALA A 1 87 ? -2.644 5.509 23.089 1.00 89.62 87 ALA A O 1
ATOM 678 N N . ILE A 1 88 ? -0.727 4.492 22.538 1.00 91.25 88 ILE A N 1
ATOM 679 C CA . ILE A 1 88 ? 0.131 5.640 22.874 1.00 91.25 88 ILE A CA 1
ATOM 680 C C . ILE A 1 88 ? -0.110 6.816 21.917 1.00 91.25 88 ILE A C 1
ATOM 682 O O . ILE A 1 88 ? -0.157 7.960 22.359 1.00 91.25 88 ILE A O 1
ATOM 686 N N . SER A 1 89 ? -0.245 6.560 20.612 1.00 91.06 89 SER A N 1
ATOM 687 C CA . SER A 1 89 ? -0.387 7.621 19.607 1.00 91.06 89 SER A CA 1
ATOM 688 C C . SER A 1 89 ? -1.748 8.315 19.630 1.00 91.06 89 SER A C 1
ATOM 690 O O . SER A 1 89 ? -1.815 9.517 19.386 1.00 91.06 89 SER A O 1
ATOM 692 N N . PHE A 1 90 ? -2.821 7.577 19.913 1.00 91.12 90 PHE A N 1
ATOM 693 C CA . PHE A 1 90 ? -4.188 8.094 19.810 1.00 91.12 90 PHE A CA 1
ATOM 694 C C . PHE A 1 90 ? -4.892 8.266 21.158 1.00 91.12 90 PHE A C 1
ATOM 696 O O . PHE A 1 90 ? -5.888 8.989 21.217 1.00 91.12 90 PHE A O 1
ATOM 703 N N . GLY A 1 91 ? -4.370 7.665 22.233 1.00 90.50 91 GLY A N 1
ATOM 704 C CA . GLY A 1 91 ? -4.910 7.785 23.586 1.00 90.50 91 GLY A CA 1
ATOM 705 C C . GLY A 1 91 ? -6.415 7.536 23.624 1.00 90.50 91 GLY A C 1
ATOM 706 O O . GLY A 1 91 ? -6.909 6.545 23.087 1.00 90.50 91 GLY A O 1
ATOM 707 N N . ASP A 1 92 ? -7.143 8.496 24.188 1.00 91.62 92 ASP A N 1
ATOM 708 C CA . ASP A 1 92 ? -8.591 8.414 24.400 1.00 91.62 92 ASP A CA 1
ATOM 709 C C . ASP A 1 92 ? -9.430 8.632 23.130 1.00 91.62 92 ASP A C 1
ATOM 711 O O . ASP A 1 92 ? -10.658 8.565 23.187 1.00 91.62 92 ASP A O 1
ATOM 715 N N . LYS A 1 93 ? -8.814 8.906 21.970 1.00 91.81 93 LYS A N 1
ATOM 716 C CA . LYS A 1 93 ? -9.542 9.087 20.697 1.00 91.81 93 LYS A CA 1
ATOM 717 C C . LYS A 1 93 ? -10.038 7.772 20.105 1.00 91.81 93 LYS A C 1
ATOM 719 O O . LYS A 1 93 ? -10.930 7.770 19.259 1.00 91.81 93 LYS A O 1
ATOM 724 N N . ILE A 1 94 ? -9.467 6.657 20.542 1.00 94.25 94 ILE A N 1
ATOM 725 C CA . ILE A 1 94 ? -9.818 5.323 20.072 1.00 94.25 94 ILE A CA 1
ATOM 726 C C . ILE A 1 94 ? -10.131 4.413 21.252 1.00 94.25 94 ILE A C 1
ATOM 728 O O . ILE A 1 94 ? -9.690 4.631 22.378 1.00 94.25 94 ILE A O 1
ATOM 732 N N . LYS A 1 95 ? -10.875 3.351 20.978 1.00 92.88 95 LYS A N 1
ATOM 733 C CA . LYS A 1 95 ? -11.103 2.244 21.901 1.00 92.88 95 LYS A CA 1
ATOM 734 C C . LYS A 1 95 ? -10.716 0.948 21.206 1.00 92.88 95 LYS A C 1
ATOM 736 O O . LYS A 1 95 ? -10.891 0.803 19.998 1.00 92.88 95 LYS A O 1
ATOM 741 N N . ILE A 1 96 ? -10.171 0.014 21.981 1.00 92.50 96 ILE A N 1
ATOM 742 C CA . ILE A 1 96 ? -9.822 -1.329 21.518 1.00 92.50 96 ILE A CA 1
ATOM 743 C C . ILE A 1 96 ? -10.657 -2.317 22.320 1.00 92.50 96 ILE A C 1
ATOM 745 O O . ILE A 1 96 ? -10.587 -2.325 23.550 1.00 92.50 96 ILE A O 1
ATOM 749 N N . LYS A 1 97 ? -11.451 -3.137 21.633 1.00 92.12 97 LYS A N 1
ATOM 750 C CA . LYS A 1 97 ? -12.320 -4.146 22.251 1.00 92.12 97 LYS A CA 1
ATOM 751 C C . LYS A 1 97 ? -12.164 -5.492 21.563 1.00 92.12 97 LYS A C 1
ATOM 753 O O . LYS A 1 97 ? -11.703 -5.567 20.426 1.00 92.12 97 LYS A O 1
ATOM 758 N N . LEU A 1 98 ? -12.506 -6.555 22.283 1.00 89.94 98 LEU A N 1
ATOM 759 C CA . LEU A 1 98 ? -12.542 -7.910 21.746 1.00 89.94 98 LEU A CA 1
ATOM 760 C C . LEU A 1 98 ? -13.861 -8.084 20.989 1.00 89.94 98 LEU A C 1
ATOM 762 O O . LEU A 1 98 ? -14.916 -7.901 21.588 1.00 89.94 98 LEU A O 1
ATOM 766 N N . ALA A 1 99 ? -13.804 -8.417 19.698 1.00 85.06 99 ALA A N 1
ATOM 767 C CA . ALA A 1 99 ? -15.013 -8.721 18.935 1.00 85.06 99 ALA A CA 1
ATOM 768 C C . ALA A 1 99 ? -15.526 -10.126 19.276 1.00 85.06 99 ALA A C 1
ATOM 770 O O . ALA A 1 99 ? -16.678 -10.309 19.644 1.00 85.06 99 ALA A O 1
ATOM 771 N N . ASP A 1 100 ? -14.643 -11.114 19.147 1.00 82.06 100 ASP A N 1
ATOM 772 C CA . ASP A 1 100 ? -14.890 -12.519 19.460 1.00 82.06 100 ASP A CA 1
ATOM 773 C C . ASP A 1 100 ? -13.544 -13.231 19.685 1.00 82.06 100 ASP A C 1
ATOM 775 O O . ASP A 1 100 ? -12.506 -12.766 19.202 1.00 82.06 100 ASP A O 1
ATOM 779 N N . GLN A 1 101 ? -13.550 -14.368 20.386 1.00 78.81 101 GLN A N 1
ATOM 780 C CA . GLN A 1 101 ? -12.354 -15.177 20.636 1.00 78.81 101 GLN A CA 1
ATOM 781 C C . GLN A 1 101 ? -11.656 -15.622 19.343 1.00 78.81 101 GLN A C 1
ATOM 783 O O . GLN A 1 101 ? -10.432 -15.742 19.335 1.00 78.81 101 GLN A O 1
ATOM 788 N N . HIS A 1 102 ? -12.393 -15.822 18.244 1.00 76.31 102 HIS A N 1
ATOM 789 C CA . HIS A 1 102 ? -11.803 -16.237 16.969 1.00 76.31 102 HIS A CA 1
ATOM 790 C C . HIS A 1 102 ? -11.263 -15.072 16.137 1.00 76.31 102 HIS A C 1
ATOM 792 O O . HIS A 1 102 ? -10.264 -15.225 15.437 1.00 76.31 102 HIS A O 1
ATOM 798 N N . ARG A 1 103 ? -11.918 -13.906 16.186 1.00 73.88 103 ARG A N 1
ATOM 799 C CA . ARG A 1 103 ? -11.593 -12.751 15.324 1.00 73.88 103 ARG A CA 1
ATOM 800 C C . ARG A 1 103 ? -10.651 -11.749 15.994 1.00 73.88 103 ARG A C 1
ATOM 802 O O . ARG A 1 103 ? -10.003 -10.960 15.310 1.00 73.88 103 ARG A O 1
ATOM 809 N N . GLY A 1 104 ? -10.537 -11.810 17.318 1.00 84.81 104 GLY A N 1
ATOM 810 C CA . GLY A 1 104 ? -9.629 -10.985 18.100 1.00 84.81 104 GLY A CA 1
ATOM 811 C C . GLY A 1 104 ? -10.123 -9.553 18.292 1.00 84.81 104 GLY A C 1
ATOM 812 O O . GLY A 1 104 ? -11.323 -9.269 18.305 1.00 84.81 104 GLY A O 1
ATOM 813 N N . ASN A 1 105 ? -9.172 -8.646 18.510 1.00 90.94 105 ASN A N 1
ATOM 814 C CA . ASN A 1 105 ? -9.467 -7.266 18.875 1.00 90.94 105 ASN A CA 1
ATOM 815 C C . ASN A 1 105 ? -9.727 -6.391 17.647 1.00 90.94 105 ASN A C 1
ATOM 817 O O . ASN A 1 105 ? -9.090 -6.562 16.606 1.00 90.94 105 ASN A O 1
ATOM 821 N N . PHE A 1 106 ? -10.578 -5.386 17.812 1.00 91.69 106 PHE A N 1
ATOM 822 C CA . PHE A 1 106 ? -10.828 -4.337 16.830 1.00 91.69 106 PHE A CA 1
ATOM 823 C C . PHE A 1 106 ? -10.662 -2.951 17.458 1.00 91.69 106 PHE A C 1
ATOM 825 O O . PHE A 1 106 ? -10.756 -2.790 18.677 1.00 91.69 106 PHE A O 1
ATOM 832 N N . VAL A 1 107 ? -10.363 -1.968 16.612 1.00 92.75 107 VAL A N 1
ATOM 833 C CA . VAL A 1 107 ? -10.147 -0.562 16.963 1.00 92.75 107 VAL A CA 1
ATOM 834 C C . VAL A 1 107 ? -11.275 0.270 16.366 1.00 92.75 107 VAL A C 1
ATOM 836 O O . VAL A 1 107 ? -11.640 0.062 15.209 1.00 92.75 107 VAL A O 1
ATOM 839 N N . PHE A 1 108 ? -11.809 1.206 17.146 1.00 92.94 108 PHE A N 1
ATOM 840 C CA . PHE A 1 108 ? -12.872 2.119 16.724 1.00 92.94 108 PHE A CA 1
ATOM 841 C C . PHE A 1 108 ? -12.732 3.490 17.396 1.00 92.94 108 PHE A C 1
ATOM 843 O O . PHE A 1 108 ? -12.050 3.628 18.416 1.00 92.94 108 PHE A O 1
ATOM 850 N N . ASN A 1 109 ? -13.380 4.509 16.830 1.00 93.69 109 ASN A N 1
ATOM 851 C CA . ASN A 1 109 ? -13.427 5.857 17.401 1.00 93.69 109 ASN A CA 1
ATOM 852 C C . ASN A 1 109 ? -14.130 5.853 18.769 1.00 93.69 109 ASN A C 1
ATOM 854 O O . ASN A 1 109 ? -15.219 5.300 18.910 1.00 93.69 109 ASN A O 1
ATOM 858 N N . SER A 1 110 ? -13.550 6.515 19.772 1.00 92.81 110 SER A N 1
ATOM 859 C CA . SER A 1 110 ? -14.090 6.525 21.136 1.00 92.81 110 SER A CA 1
ATOM 860 C C . SER A 1 110 ? -15.462 7.192 21.283 1.00 92.81 110 SER A C 1
ATOM 862 O O . SER A 1 110 ? -16.167 6.888 22.253 1.00 92.81 110 SER A O 1
ATOM 864 N N . VAL A 1 111 ? -15.837 8.055 20.332 1.00 92.06 111 VAL A N 1
ATOM 865 C CA . VAL A 1 111 ? -17.136 8.742 20.252 1.00 92.06 111 VAL A CA 1
ATOM 866 C C . VAL A 1 111 ? -18.256 7.795 19.811 1.00 92.06 111 VAL A C 1
ATOM 868 O O . VAL A 1 111 ? -19.414 8.026 20.147 1.00 92.06 111 VAL A O 1
ATOM 871 N N . VAL A 1 112 ? -17.932 6.728 19.076 1.00 89.88 112 VAL A N 1
ATOM 872 C CA . VAL A 1 112 ? -18.923 5.759 18.593 1.00 89.88 112 VAL A CA 1
ATOM 873 C C . VAL A 1 112 ? -19.266 4.779 19.727 1.00 89.88 112 VAL A C 1
ATOM 875 O O . VAL A 1 112 ? -18.352 4.259 20.379 1.00 89.88 112 VAL A O 1
ATOM 878 N N . PRO A 1 113 ? -20.559 4.526 20.008 1.00 92.69 113 PRO A N 1
ATOM 879 C CA . PRO A 1 113 ? -20.959 3.526 20.989 1.00 92.69 113 PRO A CA 1
ATOM 880 C C . PRO A 1 113 ? -20.552 2.116 20.543 1.00 92.69 113 PRO A C 1
ATOM 882 O O . PRO A 1 113 ? -20.498 1.808 19.355 1.00 92.69 113 PRO A O 1
ATOM 885 N N . GLU A 1 114 ? -20.254 1.250 21.512 1.00 90.38 114 GLU A N 1
ATOM 886 C CA . GLU A 1 114 ? -19.663 -0.073 21.265 1.00 90.38 114 GLU A CA 1
ATOM 887 C C . GLU A 1 114 ? -20.540 -0.959 20.370 1.00 90.38 114 GLU A C 1
ATOM 889 O O . GLU A 1 114 ? -20.029 -1.561 19.428 1.00 90.38 114 GLU A O 1
ATOM 894 N N . ASP A 1 115 ? -21.855 -0.957 20.596 1.00 88.81 115 ASP A N 1
ATOM 895 C CA . ASP A 1 115 ? -22.811 -1.738 19.803 1.00 88.81 115 ASP A CA 1
ATOM 896 C C . ASP A 1 115 ? -22.851 -1.284 18.335 1.00 88.81 115 ASP A C 1
ATOM 898 O O . ASP A 1 115 ? -22.923 -2.101 17.416 1.00 88.81 115 ASP A O 1
ATOM 902 N N . GLU A 1 116 ? -22.748 0.027 18.097 1.00 89.75 116 GLU A N 1
ATOM 903 C CA . GLU A 1 116 ? -22.717 0.599 16.750 1.00 89.75 116 GLU A CA 1
ATOM 904 C C . GLU A 1 116 ? -21.386 0.302 16.050 1.00 89.75 116 GLU A C 1
ATOM 906 O O . GLU A 1 116 ? -21.372 -0.070 14.877 1.00 89.75 116 GLU A O 1
ATOM 911 N N . ALA A 1 117 ? -20.266 0.413 16.768 1.00 88.62 117 ALA A N 1
ATOM 912 C CA . ALA A 1 117 ? -18.950 0.060 16.245 1.00 88.62 117 ALA A CA 1
ATOM 913 C C . ALA A 1 117 ? -18.890 -1.423 15.844 1.00 88.62 117 ALA A C 1
ATOM 915 O O . ALA A 1 117 ? -18.395 -1.765 14.768 1.00 88.62 117 ALA A O 1
ATOM 916 N N . PHE A 1 118 ? -19.462 -2.300 16.671 1.00 87.19 118 PHE A N 1
ATOM 917 C CA . PHE A 1 118 ? -19.562 -3.722 16.372 1.00 87.19 118 PHE A CA 1
ATOM 918 C C . PHE A 1 118 ? -20.461 -3.992 15.156 1.00 87.19 118 PHE A C 1
ATOM 920 O O . PHE A 1 118 ? -20.086 -4.770 14.283 1.00 87.19 118 PHE A O 1
ATOM 927 N N . ALA A 1 119 ? -21.608 -3.317 15.038 1.00 86.31 119 ALA A N 1
ATOM 928 C CA . ALA A 1 119 ? -22.477 -3.453 13.869 1.00 86.31 119 ALA A CA 1
ATOM 929 C C . ALA A 1 119 ? -21.771 -3.028 12.566 1.00 86.31 119 ALA A C 1
ATOM 931 O O . ALA A 1 119 ? -21.812 -3.760 11.576 1.00 86.31 119 ALA A O 1
ATOM 932 N N . ARG A 1 120 ? -21.055 -1.894 12.575 1.00 83.25 120 ARG A N 1
ATOM 933 C CA . ARG A 1 120 ? -20.278 -1.401 11.418 1.00 83.25 120 ARG A CA 1
ATOM 934 C C . ARG A 1 120 ? -19.174 -2.366 11.003 1.00 83.25 120 ARG A C 1
ATOM 936 O O . ARG A 1 120 ? -19.010 -2.645 9.822 1.00 83.25 120 ARG A O 1
ATOM 943 N N . LEU A 1 121 ? -18.486 -2.962 11.978 1.00 83.44 121 LEU A N 1
ATOM 944 C CA . LEU A 1 121 ? -17.462 -3.983 11.739 1.00 83.44 121 LEU A CA 1
ATOM 945 C C . LEU A 1 121 ? -17.988 -5.182 10.927 1.00 83.44 121 LEU A C 1
ATOM 947 O O . LEU A 1 121 ? -17.202 -5.869 10.277 1.00 83.44 121 LEU A O 1
ATOM 951 N N . HIS A 1 122 ? -19.294 -5.459 10.990 1.00 75.69 122 HIS A N 1
ATOM 952 C CA . HIS A 1 122 ? -19.954 -6.517 10.231 1.00 75.69 122 HIS A CA 1
ATOM 953 C C . HIS A 1 122 ? -20.552 -6.030 8.908 1.00 75.69 122 HIS A C 1
ATOM 955 O O . HIS A 1 122 ? -20.385 -6.718 7.903 1.00 75.69 122 HIS A O 1
ATOM 961 N N . CYS A 1 123 ? -21.217 -4.873 8.896 1.00 72.69 123 CYS A N 1
ATOM 962 C CA . CYS A 1 123 ? -21.814 -4.312 7.680 1.00 72.69 123 CYS A CA 1
ATOM 963 C C . CYS A 1 123 ? -20.757 -3.969 6.626 1.00 72.69 123 CYS A C 1
ATOM 965 O O . CYS A 1 123 ? -20.934 -4.290 5.454 1.00 72.69 123 CYS A O 1
ATOM 967 N N . ASP A 1 124 ? -19.628 -3.408 7.055 1.00 70.19 124 ASP A N 1
ATOM 968 C CA . ASP A 1 124 ? -18.578 -2.946 6.147 1.00 70.19 124 ASP A CA 1
ATOM 969 C C . ASP A 1 124 ? -17.553 -4.059 5.848 1.00 70.19 124 ASP A C 1
ATOM 971 O O . ASP A 1 124 ? -16.614 -3.874 5.074 1.00 70.19 124 ASP A O 1
ATOM 975 N N . ALA A 1 125 ? -17.715 -5.248 6.447 1.00 70.19 125 ALA A N 1
ATOM 976 C CA . ALA A 1 125 ? -16.723 -6.323 6.418 1.00 70.19 125 ALA A CA 1
ATOM 977 C C . ALA A 1 125 ? -16.378 -6.805 5.001 1.00 70.19 125 ALA A C 1
ATOM 979 O O . ALA A 1 125 ? -15.217 -7.111 4.723 1.00 70.19 125 ALA A O 1
ATOM 980 N N . GLU A 1 126 ? -17.367 -6.900 4.107 1.00 69.94 126 GLU A N 1
ATOM 981 C CA . GLU A 1 126 ? -17.138 -7.369 2.735 1.00 69.94 126 GLU A CA 1
ATOM 982 C C . GLU A 1 126 ? -16.401 -6.330 1.888 1.00 69.94 126 GLU A C 1
ATOM 984 O O . GLU A 1 126 ? -15.442 -6.677 1.194 1.00 69.94 126 GLU A O 1
ATOM 989 N N . GLU A 1 127 ? -16.809 -5.062 1.975 1.00 74.25 127 GLU A N 1
ATOM 990 C CA . GLU A 1 127 ? -16.146 -3.958 1.280 1.00 74.25 127 GLU A CA 1
ATOM 991 C C . GLU A 1 127 ? -14.704 -3.799 1.783 1.00 74.25 127 GLU A C 1
ATOM 993 O O . GLU A 1 127 ? -13.764 -3.710 0.989 1.00 74.25 127 GLU A O 1
ATOM 998 N N . HIS A 1 128 ? -14.502 -3.882 3.101 1.00 70.38 128 HIS A N 1
ATOM 999 C CA . HIS A 1 128 ? -13.179 -3.864 3.716 1.00 70.38 128 HIS A CA 1
ATOM 1000 C C . HIS A 1 128 ? -12.297 -5.006 3.242 1.00 70.38 128 HIS A C 1
ATOM 1002 O O . HIS A 1 128 ? -11.163 -4.770 2.835 1.00 70.38 128 HIS A O 1
ATOM 1008 N N . LEU A 1 129 ? -12.817 -6.233 3.211 1.00 72.50 129 LEU A N 1
ATOM 1009 C CA . LEU A 1 129 ? -12.037 -7.378 2.757 1.00 72.50 129 LEU A CA 1
ATOM 1010 C C . LEU A 1 129 ? -11.594 -7.223 1.293 1.00 72.50 129 LEU A C 1
ATOM 1012 O O . LEU A 1 129 ? -10.511 -7.682 0.921 1.00 72.50 129 LEU A O 1
ATOM 1016 N N . GLN A 1 130 ? -12.413 -6.599 0.442 1.00 76.75 130 GLN A N 1
ATOM 1017 C CA . GLN A 1 130 ? -12.027 -6.302 -0.938 1.00 76.75 130 GLN A CA 1
ATOM 1018 C C . GLN A 1 130 ? -10.964 -5.202 -1.009 1.00 76.75 130 GLN A C 1
ATOM 1020 O O . GLN A 1 130 ? -9.953 -5.375 -1.696 1.00 76.75 130 GLN A O 1
ATOM 1025 N N . ASN A 1 131 ? -11.149 -4.112 -0.267 1.00 81.00 131 ASN A N 1
ATOM 1026 C CA . ASN A 1 131 ? -10.191 -3.010 -0.207 1.00 81.00 131 ASN A CA 1
ATOM 1027 C C . ASN A 1 131 ? -8.833 -3.460 0.355 1.00 81.00 131 ASN A C 1
ATOM 1029 O O . ASN A 1 131 ? -7.790 -3.098 -0.192 1.00 81.00 131 ASN A O 1
ATOM 1033 N N . ASP A 1 132 ? -8.826 -4.328 1.365 1.00 77.00 132 ASP A N 1
ATOM 1034 C CA . ASP A 1 132 ? -7.611 -4.893 1.952 1.00 77.00 132 ASP A CA 1
ATOM 1035 C C . ASP A 1 132 ? -6.859 -5.777 0.953 1.00 77.00 132 ASP A C 1
ATOM 1037 O O . ASP A 1 132 ? -5.638 -5.671 0.829 1.00 77.00 132 ASP A O 1
ATOM 1041 N N . LYS A 1 133 ? -7.568 -6.588 0.154 1.00 81.94 133 LYS A N 1
ATOM 1042 C CA . LYS A 1 133 ? -6.951 -7.370 -0.934 1.00 81.94 133 LYS A CA 1
ATOM 1043 C C . LYS A 1 133 ? -6.292 -6.471 -1.978 1.00 81.94 133 LYS A C 1
ATOM 1045 O O . LYS A 1 133 ? -5.186 -6.771 -2.431 1.00 81.94 133 LYS A O 1
ATOM 1050 N N . LEU A 1 134 ? -6.953 -5.376 -2.357 1.00 85.75 134 LEU A N 1
ATOM 1051 C CA . LEU A 1 134 ? -6.406 -4.406 -3.309 1.00 85.75 134 LEU A CA 1
ATOM 1052 C C . LEU A 1 134 ? -5.164 -3.712 -2.745 1.00 85.75 134 LEU A C 1
ATOM 1054 O O . LEU A 1 134 ? -4.146 -3.625 -3.434 1.00 85.75 134 LEU A O 1
ATOM 1058 N N . ARG A 1 135 ? -5.215 -3.276 -1.483 1.00 84.06 135 ARG A N 1
ATOM 1059 C CA . ARG A 1 135 ? -4.073 -2.664 -0.791 1.00 84.06 135 ARG A CA 1
ATOM 1060 C C . ARG A 1 135 ? -2.908 -3.629 -0.669 1.00 84.06 135 ARG A C 1
ATOM 1062 O O . ARG A 1 135 ? -1.783 -3.260 -0.991 1.00 84.06 135 ARG A O 1
ATOM 1069 N N . TRP A 1 136 ? -3.168 -4.873 -0.284 1.00 84.19 136 TRP A N 1
ATOM 1070 C CA . TRP A 1 136 ? -2.136 -5.897 -0.195 1.00 84.19 136 TRP A CA 1
ATOM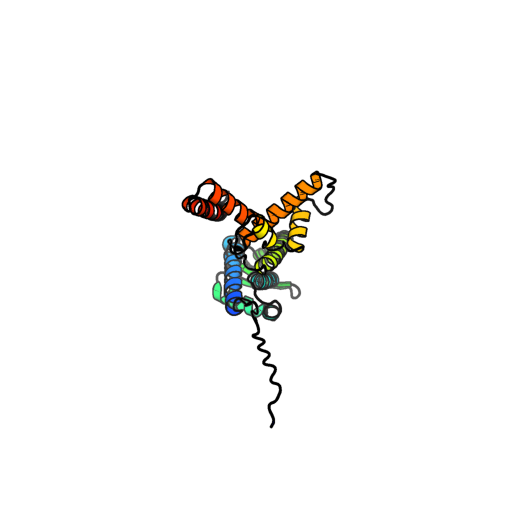 1071 C C . TRP A 1 136 ? -1.468 -6.142 -1.550 1.00 84.19 136 TRP A C 1
ATOM 1073 O O . TRP A 1 136 ? -0.240 -6.138 -1.642 1.00 84.19 136 TRP A O 1
ATOM 1083 N N . ALA A 1 137 ? -2.255 -6.266 -2.624 1.00 86.88 137 ALA A N 1
ATOM 1084 C CA . ALA A 1 137 ? -1.720 -6.402 -3.976 1.00 86.88 137 ALA A CA 1
ATOM 1085 C C . ALA A 1 137 ? -0.865 -5.186 -4.377 1.00 86.88 137 ALA A C 1
ATOM 1087 O O . ALA A 1 137 ? 0.230 -5.351 -4.920 1.00 86.88 137 ALA A O 1
ATOM 1088 N N . ALA A 1 138 ? -1.320 -3.968 -4.065 1.00 88.88 138 ALA A N 1
ATOM 1089 C CA . ALA A 1 138 ? -0.579 -2.741 -4.342 1.00 88.88 138 ALA A CA 1
ATOM 1090 C C . ALA A 1 138 ? 0.750 -2.672 -3.568 1.00 88.88 138 ALA A C 1
ATOM 1092 O O . ALA A 1 138 ? 1.790 -2.382 -4.163 1.00 88.88 138 ALA A O 1
ATOM 1093 N N . LEU A 1 139 ? 0.747 -2.992 -2.270 1.00 87.50 139 LEU A N 1
ATOM 1094 C CA . LEU A 1 139 ? 1.950 -3.016 -1.431 1.00 87.50 139 LEU A CA 1
ATOM 1095 C C . LEU A 1 139 ? 2.929 -4.106 -1.867 1.00 87.50 139 LEU A C 1
ATOM 1097 O O . LEU A 1 139 ? 4.141 -3.875 -1.892 1.00 87.50 139 LEU A O 1
ATOM 1101 N N . HIS A 1 140 ? 2.416 -5.263 -2.289 1.00 87.94 140 HIS A N 1
ATOM 1102 C CA . HIS A 1 140 ? 3.239 -6.323 -2.853 1.00 87.94 140 HIS A CA 1
ATOM 1103 C C . HIS A 1 140 ? 3.969 -5.838 -4.110 1.00 87.94 140 HIS A C 1
ATOM 1105 O O . HIS A 1 140 ? 5.196 -5.915 -4.171 1.00 87.94 140 HIS A O 1
ATOM 1111 N N . LEU A 1 141 ? 3.251 -5.255 -5.076 1.00 89.69 141 LEU A N 1
ATOM 1112 C CA . LEU A 1 141 ? 3.858 -4.702 -6.292 1.00 89.69 141 LEU A CA 1
ATOM 1113 C C . LEU A 1 141 ? 4.851 -3.578 -5.980 1.00 89.69 141 LEU A C 1
ATOM 1115 O O . LEU A 1 141 ? 5.946 -3.547 -6.545 1.00 89.69 141 LEU A O 1
ATOM 1119 N N . ARG A 1 142 ? 4.504 -2.689 -5.044 1.00 88.62 142 ARG A N 1
ATOM 1120 C CA . ARG A 1 142 ? 5.388 -1.618 -4.573 1.00 88.62 142 ARG A CA 1
ATOM 1121 C C . ARG A 1 142 ? 6.705 -2.178 -4.043 1.00 88.62 142 ARG A C 1
ATOM 1123 O O . ARG A 1 142 ? 7.759 -1.696 -4.445 1.00 88.62 142 ARG A O 1
ATOM 1130 N N . SER A 1 143 ? 6.661 -3.222 -3.213 1.00 87.44 143 SER A N 1
ATOM 1131 C CA . SER A 1 143 ? 7.869 -3.851 -2.661 1.00 87.44 143 SER A CA 1
ATOM 1132 C C . SER A 1 143 ? 8.804 -4.383 -3.754 1.00 87.44 143 SER A C 1
ATOM 1134 O O . SER A 1 143 ? 10.019 -4.230 -3.660 1.00 87.44 143 SER A O 1
ATOM 1136 N N . GLN A 1 144 ? 8.248 -4.943 -4.832 1.00 87.44 144 GLN A N 1
ATOM 1137 C CA . GLN A 1 144 ? 9.029 -5.445 -5.963 1.00 87.44 144 GLN A CA 1
ATOM 1138 C C . GLN A 1 144 ? 9.684 -4.302 -6.736 1.00 87.44 144 GLN A C 1
ATOM 1140 O O . GLN A 1 144 ? 10.853 -4.390 -7.102 1.00 87.44 144 GLN A O 1
ATOM 1145 N N . ILE A 1 145 ? 8.949 -3.209 -6.950 1.00 87.06 145 ILE A N 1
ATOM 1146 C CA . ILE A 1 145 ? 9.474 -2.018 -7.624 1.00 87.06 145 ILE A CA 1
ATOM 1147 C C . ILE A 1 145 ? 10.612 -1.392 -6.810 1.00 87.06 145 ILE A C 1
ATOM 1149 O O . ILE A 1 145 ? 11.633 -1.009 -7.375 1.00 87.06 145 ILE A O 1
ATOM 1153 N N . MET A 1 146 ? 10.465 -1.317 -5.487 1.00 84.62 146 MET A N 1
ATOM 1154 C CA . MET A 1 146 ? 11.469 -0.720 -4.600 1.00 84.62 146 MET A CA 1
ATOM 1155 C C . MET A 1 146 ? 12.772 -1.530 -4.529 1.00 84.62 146 MET A C 1
ATOM 1157 O O . MET A 1 146 ? 13.819 -0.965 -4.216 1.00 84.62 146 MET A O 1
ATOM 1161 N N . LYS A 1 147 ? 12.733 -2.825 -4.871 1.00 84.81 147 LYS A N 1
ATOM 1162 C CA . LYS A 1 147 ? 13.918 -3.693 -4.988 1.00 84.81 147 LYS A CA 1
ATOM 1163 C C . LYS A 1 147 ? 14.686 -3.512 -6.301 1.00 84.81 147 LYS A C 1
ATOM 1165 O O . LYS A 1 147 ? 15.786 -4.047 -6.430 1.00 84.81 147 LYS A O 1
ATOM 1170 N N . LEU A 1 148 ? 14.139 -2.787 -7.281 1.00 83.88 148 LEU A N 1
ATOM 1171 C CA . LEU A 1 148 ? 14.819 -2.581 -8.558 1.00 83.88 148 LEU A CA 1
ATOM 1172 C C . LEU A 1 148 ? 16.113 -1.771 -8.373 1.00 83.88 148 LEU A C 1
ATOM 1174 O O . LEU A 1 148 ? 16.149 -0.809 -7.597 1.00 83.88 148 LEU A O 1
ATOM 1178 N N . PRO A 1 149 ? 17.185 -2.111 -9.112 1.00 80.31 149 PRO A N 1
ATOM 1179 C CA . PRO A 1 149 ? 18.440 -1.388 -9.015 1.00 80.31 149 PRO A CA 1
ATOM 1180 C C . PRO A 1 149 ? 18.260 0.066 -9.458 1.00 80.31 149 PRO A C 1
ATOM 1182 O O . PRO A 1 149 ? 17.584 0.375 -10.444 1.00 80.31 149 PRO A O 1
ATOM 1185 N N . LYS A 1 150 ? 18.913 0.981 -8.737 1.00 78.56 150 LYS A N 1
ATOM 1186 C CA . LYS A 1 150 ? 18.907 2.407 -9.081 1.00 78.56 150 LYS A CA 1
ATOM 1187 C C . LYS A 1 150 ? 19.524 2.595 -10.466 1.00 78.56 150 LYS A C 1
ATOM 1189 O O . LYS A 1 150 ? 20.666 2.196 -10.703 1.00 78.56 150 LYS A O 1
ATOM 1194 N N . SER A 1 151 ? 18.777 3.234 -11.362 1.00 67.62 151 SER A N 1
ATOM 1195 C CA . SER A 1 151 ? 19.222 3.465 -12.735 1.00 67.62 151 SER A CA 1
ATOM 1196 C C . SER A 1 151 ? 20.315 4.532 -12.748 1.00 67.62 151 SER A C 1
ATOM 1198 O O . SER A 1 151 ? 20.100 5.673 -12.330 1.00 67.62 151 SER A O 1
ATOM 1200 N N . ARG A 1 152 ? 21.508 4.161 -13.217 1.00 64.81 152 ARG A N 1
ATOM 1201 C CA . ARG A 1 152 ? 22.563 5.119 -13.559 1.00 64.81 152 ARG A CA 1
ATOM 1202 C C . ARG A 1 152 ? 22.464 5.399 -15.046 1.00 64.81 152 ARG A C 1
ATOM 1204 O O . ARG A 1 152 ? 22.336 4.471 -15.835 1.00 64.81 152 ARG A O 1
ATOM 1211 N N . THR A 1 153 ? 22.558 6.666 -15.436 1.00 63.56 153 THR A N 1
ATOM 1212 C CA . THR A 1 153 ? 22.658 7.012 -16.855 1.00 63.56 153 THR A CA 1
ATOM 1213 C C . THR A 1 153 ? 23.957 6.424 -17.417 1.00 63.56 153 THR A C 1
ATOM 1215 O O . THR A 1 153 ? 25.027 6.797 -16.921 1.00 63.56 153 THR A O 1
ATOM 1218 N N . PRO A 1 154 ? 23.893 5.507 -18.399 1.00 61.38 154 PRO A N 1
ATOM 1219 C CA . PRO A 1 154 ? 25.074 4.942 -19.032 1.00 61.38 154 PRO A CA 1
ATOM 1220 C C . PRO A 1 154 ? 25.878 6.045 -19.723 1.00 61.38 154 PRO A C 1
ATOM 1222 O O . PRO A 1 154 ? 25.326 7.032 -20.213 1.00 61.38 154 PRO A O 1
ATOM 1225 N N . ASN A 1 155 ? 27.196 5.866 -19.754 1.00 57.16 155 ASN A N 1
ATOM 1226 C CA . ASN A 1 155 ? 28.117 6.737 -20.469 1.00 57.16 155 ASN A CA 1
ATOM 1227 C C . ASN A 1 155 ? 28.869 5.886 -21.507 1.00 57.16 155 ASN A C 1
ATOM 1229 O O . ASN A 1 155 ? 29.605 4.991 -21.089 1.00 57.16 155 ASN A O 1
ATOM 1233 N N . PRO A 1 156 ? 28.690 6.112 -22.822 1.00 60.78 156 PRO A N 1
ATOM 1234 C CA . PRO A 1 156 ? 27.933 7.199 -23.452 1.00 60.78 156 PRO A CA 1
ATOM 1235 C C . PRO A 1 156 ? 26.408 6.992 -23.431 1.00 60.78 156 PRO A C 1
ATOM 1237 O O . PRO A 1 156 ? 25.908 5.870 -23.551 1.00 60.78 156 PRO A O 1
ATOM 1240 N N . ALA A 1 157 ? 25.671 8.101 -23.312 1.00 63.28 157 ALA A N 1
ATOM 1241 C CA . ALA A 1 157 ? 24.209 8.145 -23.228 1.00 63.28 157 ALA A CA 1
ATOM 1242 C C . ALA A 1 157 ? 23.542 8.022 -24.612 1.00 63.28 157 ALA A C 1
ATOM 1244 O O . ALA A 1 157 ? 22.848 8.927 -25.071 1.00 63.28 157 ALA A O 1
ATOM 1245 N N . THR A 1 158 ? 23.775 6.906 -25.299 1.00 70.19 158 THR A N 1
ATOM 1246 C CA . THR A 1 158 ? 23.120 6.580 -26.574 1.00 70.19 158 THR A CA 1
ATOM 1247 C C . THR A 1 158 ? 21.768 5.909 -26.314 1.00 70.19 158 THR A C 1
ATOM 1249 O O . THR A 1 158 ? 21.630 5.166 -25.346 1.00 70.19 158 THR A O 1
ATOM 1252 N N . VAL A 1 159 ? 20.770 6.105 -27.188 1.00 69.44 159 VAL A N 1
ATOM 1253 C CA . VAL A 1 159 ? 19.430 5.480 -27.061 1.00 69.44 159 VAL A CA 1
ATOM 1254 C C . VAL A 1 159 ? 19.510 3.953 -26.933 1.00 69.44 159 VAL A C 1
ATOM 1256 O O . VAL A 1 159 ? 18.784 3.362 -26.13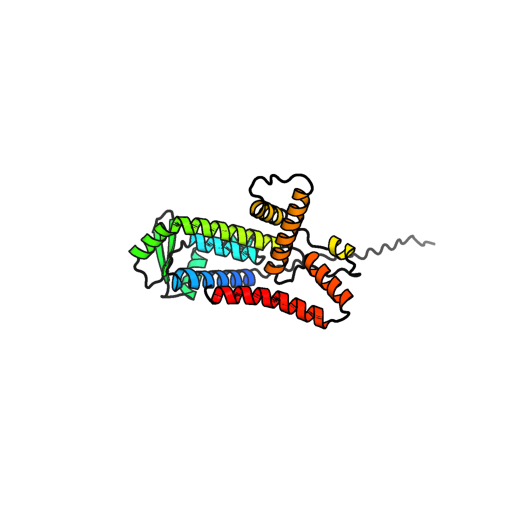7 1.00 69.44 159 VAL A O 1
ATOM 1259 N N . GLN A 1 160 ? 20.426 3.324 -27.671 1.00 72.44 160 GLN A N 1
ATOM 1260 C CA . GLN A 1 160 ? 20.666 1.884 -27.606 1.00 72.44 160 GLN A CA 1
ATOM 1261 C C . GLN A 1 160 ? 21.168 1.461 -26.213 1.00 72.44 160 GLN A C 1
ATOM 1263 O O . GLN A 1 160 ? 20.556 0.614 -25.567 1.00 72.44 160 GLN A O 1
ATOM 1268 N N . ASN A 1 161 ? 22.184 2.156 -25.693 1.00 68.44 161 ASN A N 1
ATOM 1269 C CA . ASN A 1 161 ? 22.735 1.910 -24.358 1.00 68.44 161 ASN A CA 1
ATOM 1270 C C . ASN A 1 161 ? 21.704 2.164 -23.250 1.00 68.44 161 ASN A C 1
ATOM 1272 O O . ASN A 1 161 ? 21.692 1.451 -22.257 1.00 68.44 161 ASN A O 1
ATOM 1276 N N . LEU A 1 162 ? 20.819 3.154 -23.418 1.00 69.12 162 LEU A N 1
ATOM 1277 C CA . LEU A 1 162 ? 19.728 3.438 -22.479 1.00 69.12 162 LEU A CA 1
ATOM 1278 C C . LEU A 1 162 ? 18.680 2.331 -22.424 1.00 69.12 162 LEU A C 1
ATOM 1280 O O . LEU A 1 162 ? 18.066 2.126 -21.379 1.00 69.12 162 LEU A O 1
ATOM 1284 N N . LYS A 1 163 ? 18.441 1.663 -23.554 1.00 70.75 163 LYS A N 1
ATOM 1285 C CA . LYS A 1 163 ? 17.514 0.538 -23.633 1.00 70.75 163 LYS A CA 1
ATOM 1286 C C . LYS A 1 163 ? 18.123 -0.714 -23.006 1.00 70.75 163 LYS A C 1
ATOM 1288 O O . LYS A 1 163 ? 17.424 -1.421 -22.294 1.00 70.75 163 LYS A O 1
ATOM 1293 N N . GLU A 1 164 ? 19.410 -0.948 -23.240 1.00 71.50 164 GLU A N 1
ATOM 1294 C CA . GLU A 1 164 ? 20.154 -2.099 -22.710 1.00 71.50 164 GLU A CA 1
ATOM 1295 C C . GLU A 1 164 ? 20.488 -1.958 -21.217 1.00 71.50 164 GLU A C 1
ATOM 1297 O O . GLU A 1 164 ? 20.553 -2.954 -20.507 1.00 71.50 164 GLU A O 1
ATOM 1302 N N . SER A 1 165 ? 20.649 -0.731 -20.712 1.00 66.12 165 SER A N 1
ATOM 1303 C CA . SER A 1 165 ? 20.879 -0.456 -19.288 1.00 66.12 165 SER A CA 1
ATOM 1304 C C . SER A 1 165 ? 19.590 -0.226 -18.490 1.00 66.12 165 SER A C 1
ATOM 1306 O O . SER A 1 165 ? 19.651 0.228 -17.344 1.00 66.12 165 SER A O 1
ATOM 1308 N N . ALA A 1 166 ? 18.423 -0.399 -19.112 1.00 69.75 166 ALA A N 1
ATOM 1309 C CA . ALA A 1 166 ? 17.148 -0.150 -18.461 1.00 69.75 166 ALA A CA 1
ATOM 1310 C C . ALA A 1 166 ? 16.863 -1.238 -17.418 1.00 69.75 166 ALA A C 1
ATOM 1312 O O . ALA A 1 166 ? 17.170 -2.402 -17.658 1.00 69.75 166 ALA A O 1
ATOM 1313 N N . PRO A 1 167 ? 16.256 -0.890 -16.273 1.00 72.25 167 PRO A N 1
ATOM 1314 C CA . PRO A 1 167 ? 15.788 -1.897 -15.335 1.00 72.25 167 PRO A CA 1
ATOM 1315 C C . PRO A 1 167 ? 14.706 -2.749 -16.003 1.00 72.25 167 PRO A C 1
ATOM 1317 O O . PRO A 1 167 ? 13.723 -2.211 -16.527 1.00 72.25 167 PRO A O 1
ATOM 1320 N N . ASP A 1 168 ? 14.895 -4.066 -15.963 1.00 79.06 168 ASP A N 1
ATOM 1321 C CA . ASP A 1 168 ? 13.898 -5.013 -16.443 1.00 79.06 168 ASP A CA 1
ATOM 1322 C C . ASP A 1 168 ? 12.630 -4.925 -15.593 1.00 79.06 168 ASP A C 1
ATOM 1324 O O . ASP A 1 168 ? 12.658 -4.808 -14.363 1.00 79.06 168 ASP A O 1
ATOM 1328 N N . ILE A 1 169 ? 11.487 -4.970 -16.273 1.00 80.44 169 ILE A N 1
ATOM 1329 C CA . ILE A 1 169 ? 10.182 -4.973 -15.621 1.00 80.44 169 ILE A CA 1
ATOM 1330 C C . ILE A 1 169 ? 9.999 -6.336 -14.951 1.00 80.44 169 ILE A C 1
ATOM 1332 O O . ILE A 1 169 ? 10.073 -7.373 -15.609 1.00 80.44 169 ILE A O 1
ATOM 1336 N N . SER A 1 170 ? 9.727 -6.337 -13.644 1.00 83.31 170 SER A N 1
ATOM 1337 C CA . SER A 1 170 ? 9.425 -7.568 -12.906 1.00 83.31 170 SER A CA 1
ATOM 1338 C C . SER A 1 170 ? 8.248 -8.316 -13.544 1.00 83.31 170 SER A C 1
ATOM 1340 O O . SER A 1 170 ? 7.221 -7.712 -13.862 1.00 83.31 170 SER A O 1
ATOM 1342 N N . ALA A 1 171 ? 8.367 -9.642 -13.665 1.00 84.88 171 ALA A N 1
ATOM 1343 C CA . ALA A 1 171 ? 7.334 -10.502 -14.247 1.00 84.88 171 ALA A CA 1
ATOM 1344 C C . ALA A 1 171 ? 5.969 -10.354 -13.553 1.00 84.88 171 ALA A C 1
ATOM 1346 O O . ALA A 1 171 ? 4.929 -10.478 -14.193 1.00 84.88 171 ALA A O 1
ATOM 1347 N N . GLN A 1 172 ? 5.956 -10.046 -12.253 1.00 85.06 172 GLN A N 1
ATOM 1348 C CA . GLN A 1 172 ? 4.720 -9.809 -11.505 1.00 85.06 172 GLN A CA 1
ATOM 1349 C C . GLN A 1 172 ? 4.045 -8.489 -11.896 1.00 85.06 172 GLN A C 1
ATOM 1351 O O . GLN A 1 172 ? 2.820 -8.425 -11.976 1.00 85.06 172 GLN A O 1
ATOM 1356 N N . LEU A 1 173 ? 4.833 -7.446 -12.176 1.00 86.69 173 LEU A N 1
ATOM 1357 C CA . LEU A 1 173 ? 4.315 -6.155 -12.624 1.00 86.69 173 LEU A CA 1
ATOM 1358 C C . LEU A 1 173 ? 3.774 -6.253 -14.055 1.00 86.69 173 LEU A C 1
ATOM 1360 O O . LEU A 1 173 ? 2.705 -5.720 -14.351 1.00 86.69 173 LEU A O 1
ATOM 1364 N N . ASP A 1 174 ? 4.481 -6.986 -14.916 1.00 86.56 174 ASP A N 1
ATOM 1365 C CA . ASP A 1 174 ? 4.012 -7.330 -16.258 1.00 86.56 174 ASP A CA 1
ATOM 1366 C C . ASP A 1 174 ? 2.692 -8.115 -16.198 1.00 86.56 174 ASP A C 1
ATOM 1368 O O . ASP A 1 174 ? 1.702 -7.708 -16.806 1.00 86.56 174 ASP A O 1
ATOM 1372 N N . LEU A 1 175 ? 2.631 -9.178 -15.387 1.00 87.44 175 LEU A N 1
ATOM 1373 C CA . LEU A 1 175 ? 1.423 -9.982 -15.197 1.00 87.44 175 LEU A CA 1
ATOM 1374 C C . LEU A 1 175 ? 0.248 -9.145 -14.678 1.00 87.44 175 LEU A C 1
ATOM 1376 O O . LEU A 1 175 ? -0.873 -9.302 -15.166 1.00 87.44 175 LEU A O 1
ATOM 1380 N N . PHE A 1 176 ? 0.495 -8.244 -13.724 1.00 90.38 176 PHE A N 1
ATOM 1381 C CA . PHE A 1 176 ? -0.527 -7.353 -13.185 1.00 90.38 176 PHE A CA 1
ATOM 1382 C C . PHE A 1 176 ? -1.110 -6.446 -14.271 1.00 90.38 176 PHE A C 1
ATOM 1384 O O . PHE A 1 176 ? -2.320 -6.461 -14.488 1.00 90.38 176 PHE A O 1
ATOM 1391 N N . PHE A 1 177 ? -0.277 -5.702 -15.007 1.00 89.44 177 PHE A N 1
ATOM 1392 C CA . PHE A 1 177 ? -0.775 -4.796 -16.047 1.00 89.44 177 PHE A CA 1
ATOM 1393 C C . PHE A 1 177 ? -1.369 -5.538 -17.245 1.00 89.44 177 PHE A C 1
ATOM 1395 O O . PHE A 1 177 ? -2.343 -5.064 -17.831 1.00 89.44 177 PHE A O 1
ATOM 1402 N N . ARG A 1 178 ? -0.861 -6.728 -17.583 1.00 88.31 178 ARG A N 1
ATOM 1403 C CA . ARG A 1 178 ? -1.495 -7.597 -18.582 1.00 88.31 178 ARG A CA 1
ATOM 1404 C C . ARG A 1 178 ? -2.891 -8.022 -18.150 1.00 88.31 178 ARG A C 1
ATOM 1406 O O . ARG A 1 178 ? -3.818 -7.916 -18.950 1.00 88.31 178 ARG A O 1
ATOM 1413 N N . SER A 1 179 ? -3.043 -8.438 -16.897 1.00 87.62 179 SER A N 1
ATOM 1414 C CA . SER A 1 179 ? -4.336 -8.843 -16.336 1.00 87.62 179 SER A CA 1
ATOM 1415 C C . SER A 1 179 ? -5.297 -7.659 -16.225 1.00 87.62 179 SER A C 1
ATOM 1417 O O . SER A 1 179 ? -6.474 -7.794 -16.544 1.00 87.62 179 SER A O 1
ATOM 1419 N N . LEU A 1 180 ? -4.795 -6.479 -15.850 1.00 87.62 180 LEU A N 1
ATOM 1420 C CA . LEU A 1 180 ? -5.589 -5.258 -15.713 1.00 87.62 180 LEU A CA 1
ATOM 1421 C C . LEU A 1 180 ? -6.114 -4.749 -17.063 1.00 87.62 180 LEU A C 1
ATOM 1423 O O . LEU A 1 180 ? -7.264 -4.335 -17.165 1.00 87.62 180 LEU A O 1
ATOM 1427 N N . ILE A 1 181 ? -5.281 -4.773 -18.108 1.00 86.00 181 ILE A N 1
ATOM 1428 C CA . ILE A 1 181 ? -5.642 -4.238 -19.430 1.00 86.00 181 ILE A CA 1
ATOM 1429 C C . ILE A 1 181 ? -6.385 -5.282 -20.275 1.00 86.00 181 ILE A C 1
ATOM 1431 O O . ILE A 1 181 ? -7.279 -4.935 -21.045 1.00 86.00 181 ILE A O 1
ATOM 1435 N N . GLY A 1 182 ? -5.972 -6.549 -20.196 1.00 80.31 182 GLY A N 1
ATOM 1436 C CA . GLY A 1 182 ? -6.413 -7.622 -21.090 1.00 80.31 182 GLY A CA 1
ATOM 1437 C C . GLY A 1 182 ? -7.337 -8.661 -20.456 1.00 80.31 182 GLY A C 1
ATOM 1438 O O . GLY A 1 182 ? -7.831 -9.532 -21.175 1.00 80.31 182 GLY A O 1
ATOM 1439 N N . GLY A 1 183 ? -7.566 -8.596 -19.141 1.00 80.00 183 GLY A N 1
ATOM 1440 C CA . GLY A 1 183 ? -8.219 -9.662 -18.383 1.00 80.00 183 GLY A CA 1
ATOM 1441 C C . GLY A 1 183 ? -7.361 -10.933 -18.292 1.00 80.00 183 GLY A C 1
ATOM 1442 O O . GLY A 1 183 ? -6.197 -10.956 -18.686 1.00 80.00 183 GLY A O 1
ATOM 1443 N N . LEU A 1 184 ? -7.953 -12.026 -17.800 1.00 72.31 184 LEU A N 1
ATOM 1444 C CA . LEU A 1 184 ? -7.260 -13.311 -17.595 1.00 72.31 184 LEU A CA 1
ATOM 14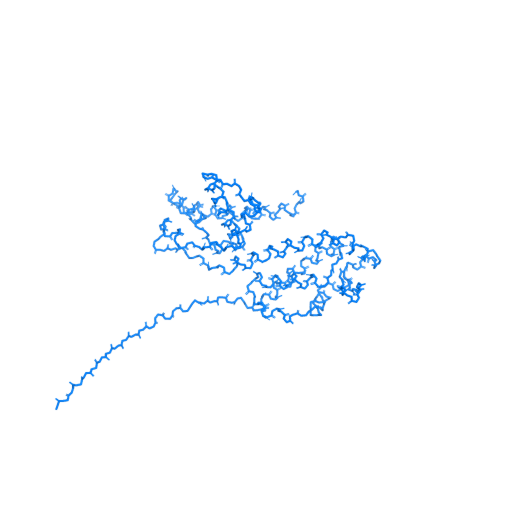45 C C . LEU A 1 184 ? -6.843 -14.012 -18.900 1.00 72.31 184 LEU A C 1
ATOM 1447 O O . LEU A 1 184 ? -5.953 -14.857 -18.897 1.00 72.31 184 LEU A O 1
ATOM 1451 N N . THR A 1 185 ? -7.479 -13.677 -20.025 1.00 64.88 185 THR A N 1
ATOM 1452 C CA . THR A 1 185 ? -7.179 -14.271 -21.334 1.00 64.88 185 THR A CA 1
ATOM 1453 C C . THR A 1 185 ? -7.099 -13.184 -22.405 1.00 64.88 185 THR A C 1
ATOM 1455 O O . THR A 1 185 ? -8.119 -12.862 -23.028 1.00 64.88 185 THR A O 1
ATOM 1458 N N . PRO A 1 186 ? -5.912 -12.613 -22.662 1.00 59.81 186 PRO A N 1
ATOM 1459 C CA . PRO A 1 186 ? -5.741 -11.645 -23.734 1.00 59.81 186 PRO A CA 1
ATOM 1460 C C . PRO A 1 186 ? -5.990 -12.311 -25.098 1.00 59.81 186 PRO A C 1
ATOM 1462 O O . PRO A 1 186 ? -5.150 -13.040 -25.625 1.00 59.81 186 PRO A O 1
ATOM 1465 N N . LYS A 1 187 ? -7.154 -12.057 -25.708 1.00 61.75 187 LYS A N 1
ATOM 1466 C CA . LYS A 1 187 ? -7.516 -12.548 -27.054 1.00 61.75 187 LYS A CA 1
ATOM 1467 C C . LYS A 1 187 ? -6.869 -11.698 -28.162 1.00 61.75 187 LYS A C 1
ATOM 1469 O O . LYS A 1 187 ? -7.548 -11.260 -29.091 1.00 61.75 187 LYS A O 1
ATOM 1474 N N . PHE A 1 188 ? -5.566 -11.429 -28.081 1.00 62.38 188 PHE A N 1
ATOM 1475 C CA . PHE A 1 188 ? -4.867 -10.582 -29.055 1.00 62.38 188 PHE A CA 1
ATOM 1476 C C . PHE A 1 188 ? -4.040 -11.423 -30.042 1.00 62.38 188 PHE A C 1
ATOM 1478 O O . PHE A 1 188 ? -3.201 -12.226 -29.640 1.00 62.38 188 PHE A O 1
ATOM 1485 N N . ARG A 1 189 ? -4.263 -11.234 -31.354 1.00 52.94 189 ARG A N 1
ATOM 1486 C CA . ARG A 1 189 ? -3.457 -11.822 -32.446 1.00 52.94 189 ARG A CA 1
ATOM 1487 C C . ARG A 1 189 ? -2.773 -10.729 -33.277 1.00 52.94 189 ARG A C 1
ATOM 1489 O O . ARG A 1 189 ? -3.345 -9.654 -33.469 1.00 52.94 189 ARG A O 1
ATOM 1496 N N . GLY A 1 190 ? -1.588 -11.033 -33.812 1.00 63.00 190 GLY A N 1
ATOM 1497 C CA . GLY A 1 190 ? -0.854 -10.175 -34.755 1.00 63.00 190 GLY A CA 1
ATOM 1498 C C . GLY A 1 190 ? -0.529 -8.786 -34.191 1.00 63.00 190 GLY A C 1
ATOM 1499 O O . GLY A 1 190 ? -0.228 -8.656 -33.011 1.00 63.00 190 GLY A O 1
ATOM 1500 N N . ALA A 1 191 ? -0.663 -7.737 -35.007 1.00 61.03 191 ALA A N 1
ATOM 1501 C CA . ALA A 1 191 ? -0.344 -6.347 -34.642 1.00 61.03 191 ALA A CA 1
ATOM 1502 C C . ALA A 1 191 ? -1.088 -5.812 -33.396 1.00 61.03 191 ALA A C 1
ATOM 1504 O O . ALA A 1 191 ? -0.606 -4.901 -32.722 1.00 61.03 191 ALA A O 1
ATOM 1505 N N . LYS A 1 192 ? -2.249 -6.389 -33.047 1.00 67.25 192 LYS A N 1
ATOM 1506 C CA . LYS A 1 192 ? -2.971 -6.038 -31.810 1.00 67.25 192 LYS A CA 1
ATOM 1507 C C . LYS A 1 192 ? -2.233 -6.511 -30.556 1.00 67.25 192 LYS A C 1
ATOM 1509 O O . LYS A 1 192 ? -2.358 -5.874 -29.515 1.00 67.25 192 LYS A O 1
ATOM 1514 N N . LYS A 1 193 ? -1.451 -7.591 -30.661 1.00 77.31 193 LYS A N 1
ATOM 1515 C CA . LYS A 1 193 ? -0.582 -8.071 -29.585 1.00 77.31 193 LYS A CA 1
ATOM 1516 C C . LYS A 1 193 ? 0.562 -7.087 -29.350 1.00 77.31 193 LYS A C 1
ATOM 1518 O O . LYS A 1 193 ? 0.763 -6.675 -28.219 1.00 77.31 193 LYS A O 1
ATOM 1523 N N . ASP A 1 194 ? 1.216 -6.609 -30.405 1.00 79.50 194 ASP A N 1
ATOM 1524 C CA . ASP A 1 194 ? 2.318 -5.645 -30.269 1.00 79.50 194 ASP A CA 1
ATOM 1525 C C . ASP A 1 194 ? 1.858 -4.318 -29.653 1.00 79.50 194 ASP A C 1
ATOM 1527 O O . ASP A 1 194 ? 2.535 -3.758 -28.792 1.00 79.50 194 ASP A O 1
ATOM 1531 N N . GLY A 1 195 ? 0.683 -3.820 -30.054 1.00 82.12 195 GLY A N 1
ATOM 1532 C CA . GLY A 1 195 ? 0.081 -2.636 -29.437 1.00 82.12 195 GLY A CA 1
ATOM 1533 C C . GLY A 1 195 ? -0.250 -2.844 -27.955 1.00 82.12 195 GLY A C 1
ATOM 1534 O O . GLY A 1 195 ? 0.000 -1.958 -27.137 1.00 82.12 195 GLY A O 1
ATOM 1535 N N . PHE A 1 196 ? -0.762 -4.025 -27.599 1.00 84.94 196 PHE A N 1
ATOM 1536 C CA . PHE A 1 196 ? -1.045 -4.403 -26.216 1.00 84.94 196 PHE A CA 1
ATOM 1537 C C . PHE A 1 196 ? 0.231 -4.468 -25.365 1.00 84.94 196 PHE A C 1
ATOM 1539 O O . PHE A 1 196 ? 0.296 -3.812 -24.327 1.00 84.94 196 PHE A O 1
ATOM 1546 N N . GLU A 1 197 ? 1.274 -5.155 -25.836 1.00 86.25 197 GLU A N 1
ATOM 1547 C CA . GLU A 1 197 ? 2.559 -5.266 -25.130 1.00 86.25 197 GLU A CA 1
ATOM 1548 C C . GLU A 1 197 ? 3.229 -3.903 -24.929 1.00 86.25 197 GLU A C 1
ATOM 1550 O O . GLU A 1 197 ? 3.749 -3.605 -23.852 1.00 86.25 197 GLU A O 1
ATOM 1555 N N . ARG A 1 198 ? 3.161 -3.020 -25.935 1.00 85.19 198 ARG A N 1
ATOM 1556 C CA . ARG A 1 198 ? 3.638 -1.635 -25.798 1.00 85.19 198 ARG A CA 1
ATOM 1557 C C . ARG A 1 198 ? 2.880 -0.880 -24.709 1.00 85.19 198 ARG A C 1
ATOM 1559 O O . ARG A 1 198 ? 3.503 -0.140 -23.950 1.00 85.19 198 ARG A O 1
ATOM 1566 N N . LYS A 1 199 ? 1.559 -1.064 -24.608 1.00 87.81 199 LYS A N 1
ATOM 1567 C CA . LYS A 1 199 ? 0.734 -0.408 -23.583 1.00 87.81 199 LYS A CA 1
ATOM 1568 C C . LYS A 1 199 ? 1.064 -0.922 -22.182 1.00 87.81 199 LYS A C 1
ATOM 1570 O O . LYS A 1 199 ? 1.277 -0.105 -21.291 1.00 87.81 199 LYS A O 1
ATOM 1575 N N . VAL A 1 200 ? 1.178 -2.240 -22.016 1.00 89.06 200 VAL A N 1
ATOM 1576 C CA . VAL A 1 200 ? 1.597 -2.888 -20.759 1.00 89.06 200 VAL A CA 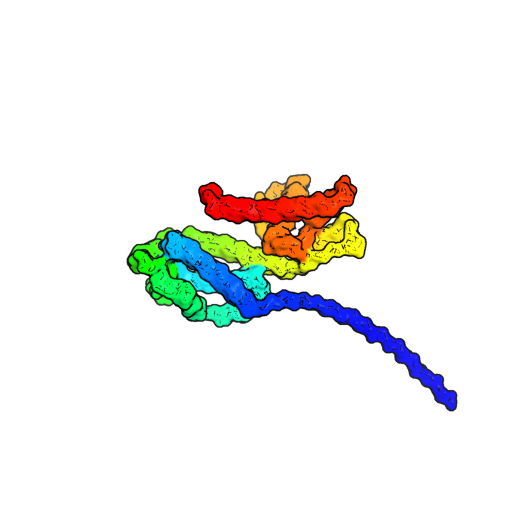1
ATOM 1577 C C . VAL A 1 200 ? 2.964 -2.363 -20.325 1.00 89.06 200 VAL A C 1
ATOM 1579 O O . VAL A 1 200 ? 3.100 -1.831 -19.226 1.00 89.06 200 VAL A O 1
ATOM 1582 N N . THR A 1 201 ? 3.954 -2.418 -21.221 1.00 88.44 201 THR A N 1
ATOM 1583 C CA . THR A 1 201 ? 5.326 -1.951 -20.960 1.00 88.44 201 THR A CA 1
ATOM 1584 C C . THR A 1 201 ? 5.350 -0.468 -20.595 1.00 88.44 201 THR A C 1
ATOM 1586 O O . THR A 1 201 ? 6.083 -0.051 -19.694 1.00 88.44 201 THR A O 1
ATOM 1589 N N . SER A 1 202 ? 4.534 0.346 -21.276 1.00 88.50 202 SER A N 1
ATOM 1590 C CA . SER A 1 202 ? 4.395 1.762 -20.950 1.00 88.50 202 SER A CA 1
ATOM 1591 C C . SER A 1 202 ? 3.834 1.941 -19.541 1.00 88.50 202 SER A C 1
ATOM 1593 O O . SER A 1 202 ? 4.476 2.607 -18.737 1.00 88.50 202 SER A O 1
ATOM 1595 N N . MET A 1 203 ? 2.704 1.323 -19.199 1.00 89.75 203 MET A N 1
ATOM 1596 C CA . MET A 1 203 ? 2.096 1.492 -17.871 1.00 89.75 203 MET A CA 1
ATOM 1597 C C . MET A 1 203 ? 3.005 0.988 -16.745 1.00 89.75 203 MET A C 1
ATOM 1599 O O . MET A 1 203 ? 3.178 1.682 -15.747 1.00 89.75 203 MET A O 1
ATOM 1603 N N . ALA A 1 204 ? 3.669 -0.152 -16.941 1.00 89.81 204 ALA A N 1
ATOM 1604 C CA . ALA A 1 204 ? 4.653 -0.669 -15.995 1.00 89.81 204 ALA A CA 1
ATOM 1605 C C . ALA A 1 204 ? 5.822 0.305 -15.784 1.00 89.81 204 ALA A C 1
ATOM 1607 O O . ALA A 1 204 ? 6.241 0.540 -14.654 1.00 89.81 204 ALA A O 1
ATOM 1608 N N . SER A 1 205 ? 6.313 0.928 -16.858 1.00 87.75 205 SER A N 1
ATOM 1609 C CA . SER A 1 205 ? 7.370 1.936 -16.760 1.00 87.75 205 SER A CA 1
ATOM 1610 C C . SER A 1 205 ? 6.909 3.191 -15.999 1.00 87.75 205 SER A 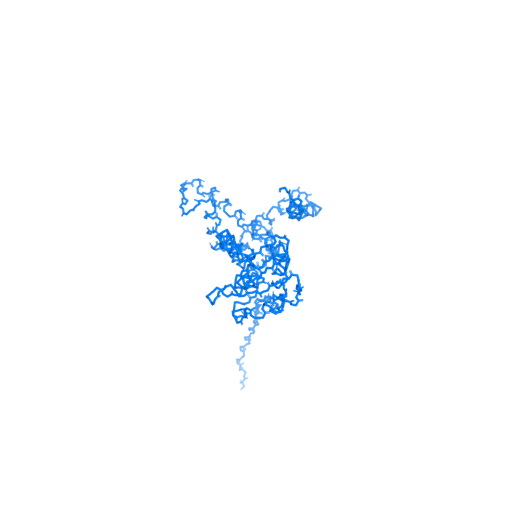C 1
ATOM 1612 O O . SER A 1 205 ? 7.655 3.682 -15.159 1.00 87.75 205 SER A O 1
ATOM 1614 N N . ASP A 1 206 ? 5.690 3.695 -16.238 1.00 88.94 206 ASP A N 1
ATOM 1615 C CA . ASP A 1 206 ? 5.163 4.841 -15.466 1.00 88.94 206 ASP A CA 1
ATOM 1616 C C . ASP A 1 206 ? 5.036 4.489 -13.981 1.00 88.94 206 ASP A C 1
ATOM 1618 O O . ASP A 1 206 ? 5.429 5.268 -13.116 1.00 88.94 206 ASP A O 1
ATOM 1622 N N . ALA A 1 207 ? 4.534 3.288 -13.680 1.00 89.62 207 ALA A N 1
ATOM 1623 C CA . ALA A 1 207 ? 4.390 2.813 -12.310 1.00 89.62 207 ALA A CA 1
ATOM 1624 C C . ALA A 1 207 ? 5.740 2.752 -11.583 1.00 89.62 207 ALA A C 1
ATOM 1626 O O . ALA A 1 207 ? 5.851 3.259 -10.469 1.00 89.62 207 ALA A O 1
ATOM 1627 N N . ILE A 1 208 ? 6.781 2.204 -12.222 1.00 89.25 208 ILE A N 1
ATOM 1628 C CA . ILE A 1 208 ? 8.138 2.160 -11.653 1.00 89.25 208 ILE A CA 1
ATOM 1629 C C . ILE A 1 208 ? 8.647 3.571 -11.342 1.00 89.25 208 ILE A C 1
ATOM 1631 O O . ILE A 1 208 ? 9.186 3.820 -10.262 1.00 89.25 208 ILE A O 1
ATOM 1635 N N . PHE A 1 209 ? 8.476 4.504 -12.275 1.00 87.19 209 PHE A N 1
ATOM 1636 C CA . PHE A 1 209 ? 8.948 5.872 -12.097 1.00 87.19 209 PHE A CA 1
ATOM 1637 C C . PHE A 1 209 ? 8.224 6.594 -10.960 1.00 87.19 209 PHE A C 1
ATOM 1639 O O . PHE A 1 209 ? 8.881 7.171 -10.094 1.00 87.19 209 PHE A O 1
ATOM 1646 N N . ASN A 1 210 ? 6.893 6.506 -10.926 1.00 87.12 210 ASN A N 1
ATOM 1647 C CA . ASN A 1 210 ? 6.068 7.171 -9.920 1.00 87.12 210 ASN A CA 1
ATOM 1648 C C . ASN A 1 210 ? 6.310 6.599 -8.521 1.00 87.12 210 ASN A C 1
ATOM 1650 O O . ASN A 1 210 ? 6.533 7.351 -7.577 1.00 87.12 210 ASN A O 1
ATOM 1654 N N . VAL A 1 211 ? 6.341 5.270 -8.386 1.00 86.44 211 VAL A N 1
ATOM 1655 C CA . VAL A 1 211 ? 6.550 4.609 -7.088 1.00 86.44 211 VAL A CA 1
ATOM 1656 C C . VAL A 1 211 ? 7.935 4.914 -6.511 1.00 86.44 211 VAL A C 1
ATOM 1658 O O . VAL A 1 211 ? 8.072 5.068 -5.300 1.00 86.44 211 VAL A O 1
ATOM 1661 N N . THR A 1 212 ? 8.959 5.040 -7.359 1.00 84.38 212 THR A N 1
ATOM 1662 C CA . THR A 1 212 ? 10.338 5.316 -6.914 1.00 84.38 212 THR A CA 1
ATOM 1663 C C . THR A 1 212 ? 10.673 6.806 -6.815 1.00 84.38 212 THR A C 1
ATOM 1665 O O . THR A 1 212 ? 11.828 7.150 -6.538 1.00 84.38 212 THR A O 1
ATOM 1668 N N . GLY A 1 213 ? 9.709 7.697 -7.083 1.00 80.75 213 GLY A N 1
ATOM 1669 C CA . GLY A 1 213 ? 9.932 9.145 -7.134 1.00 80.75 213 GLY A CA 1
ATOM 1670 C C . GLY A 1 213 ? 11.025 9.543 -8.135 1.00 80.75 213 GLY A C 1
ATOM 1671 O O . GLY A 1 213 ? 11.822 10.438 -7.871 1.00 80.75 213 GLY A O 1
ATOM 1672 N N . GLY A 1 214 ? 11.147 8.810 -9.245 1.00 77.62 214 GLY A N 1
ATOM 1673 C CA . GLY A 1 214 ? 12.169 9.037 -10.270 1.00 77.62 214 GLY A CA 1
ATOM 1674 C C . GLY A 1 214 ? 13.582 8.545 -9.931 1.00 77.62 214 GLY A C 1
ATOM 1675 O O . GLY A 1 214 ? 14.512 8.793 -10.709 1.00 77.62 214 GLY A O 1
ATOM 1676 N N . THR A 1 215 ? 13.763 7.822 -8.819 1.00 79.38 215 THR A N 1
ATOM 1677 C CA . THR A 1 215 ? 15.045 7.178 -8.467 1.00 79.38 215 THR A CA 1
ATOM 1678 C C . THR A 1 215 ? 15.401 6.075 -9.465 1.00 79.38 215 THR A C 1
ATOM 1680 O O . THR A 1 215 ? 16.559 5.931 -9.867 1.00 79.38 215 THR A O 1
ATOM 1683 N N . VAL A 1 216 ? 14.402 5.302 -9.893 1.00 81.50 216 VAL A N 1
ATOM 1684 C CA . VAL A 1 216 ? 14.538 4.322 -10.968 1.00 81.50 216 VAL A CA 1
ATOM 1685 C C . VAL A 1 216 ? 13.973 4.956 -12.233 1.00 81.50 216 VAL A C 1
ATOM 1687 O O . VAL A 1 216 ? 12.825 5.390 -12.270 1.00 81.50 216 VAL A O 1
ATOM 1690 N N . LYS A 1 217 ? 14.805 5.044 -13.275 1.00 80.44 217 LYS A N 1
ATOM 1691 C CA . LYS A 1 217 ? 14.462 5.685 -14.549 1.00 80.44 217 LYS A CA 1
ATOM 1692 C C . LYS A 1 217 ? 14.350 4.640 -15.658 1.00 80.44 217 LYS A C 1
ATOM 1694 O O . LYS A 1 217 ? 15.379 4.249 -16.217 1.00 80.44 217 LYS A O 1
ATOM 1699 N N . PRO A 1 218 ? 13.128 4.187 -15.981 1.00 81.38 218 PRO A N 1
ATOM 1700 C CA . PRO A 1 218 ? 12.872 3.380 -17.164 1.00 81.38 218 PRO A CA 1
ATOM 1701 C C . PRO A 1 218 ? 13.321 4.096 -18.437 1.00 81.38 218 PRO A C 1
ATOM 1703 O O . PRO A 1 218 ? 13.276 5.329 -18.529 1.00 81.38 218 PRO A O 1
ATOM 1706 N N . TRP A 1 219 ? 13.693 3.316 -19.452 1.00 79.06 219 TRP A N 1
ATOM 1707 C CA . TRP A 1 219 ? 14.244 3.838 -20.705 1.00 79.06 219 TRP A CA 1
ATOM 1708 C C . TRP A 1 219 ? 13.356 4.902 -21.356 1.00 79.06 219 TRP A C 1
ATOM 1710 O O . TRP A 1 219 ? 13.881 5.864 -21.913 1.00 79.06 219 TRP A O 1
ATOM 1720 N N . LYS A 1 220 ? 12.024 4.785 -21.258 1.00 81.75 220 LYS A N 1
ATOM 1721 C CA . LYS A 1 220 ? 11.099 5.734 -21.889 1.00 81.75 220 LYS A CA 1
ATOM 1722 C C . LYS A 1 220 ? 11.225 7.154 -21.328 1.00 81.75 220 LYS A C 1
ATOM 1724 O O . LYS A 1 220 ? 11.200 8.113 -22.093 1.00 81.75 220 LYS A O 1
ATOM 1729 N N . HIS A 1 221 ? 11.421 7.299 -20.017 1.00 76.00 221 HIS A N 1
ATOM 1730 C CA . HIS A 1 221 ? 11.553 8.613 -19.384 1.00 76.00 221 HIS A CA 1
ATOM 1731 C C . HIS A 1 221 ? 12.940 9.208 -19.623 1.00 76.00 221 HIS A C 1
ATOM 1733 O O . HIS A 1 221 ? 13.071 10.413 -19.830 1.00 76.00 221 HIS A O 1
ATOM 1739 N N . THR A 1 222 ? 13.974 8.365 -19.689 1.00 75.31 222 THR A N 1
ATOM 1740 C CA . THR A 1 222 ? 15.336 8.814 -20.003 1.00 75.31 222 THR A CA 1
ATOM 1741 C C . THR A 1 222 ? 15.488 9.207 -21.475 1.00 75.31 222 THR A C 1
ATOM 1743 O O . THR A 1 222 ? 16.099 10.228 -21.779 1.00 75.31 222 THR A O 1
ATOM 1746 N N . THR A 1 223 ? 14.893 8.439 -22.392 1.00 76.12 223 THR A N 1
ATOM 1747 C CA . THR A 1 223 ? 14.948 8.692 -23.844 1.00 76.12 223 THR A CA 1
ATOM 1748 C C . THR A 1 223 ? 14.201 9.965 -24.213 1.00 76.12 223 THR A C 1
ATOM 1750 O O . THR A 1 223 ? 14.687 10.740 -25.031 1.00 76.12 223 THR A O 1
ATOM 1753 N N . LEU A 1 224 ? 13.052 10.222 -23.581 1.00 73.62 224 LEU A N 1
ATOM 1754 C CA . LEU A 1 224 ? 12.314 11.462 -23.792 1.00 73.62 224 LEU A CA 1
ATOM 1755 C C . LEU A 1 224 ? 13.126 12.679 -23.322 1.00 73.62 224 LEU A C 1
ATOM 1757 O O . LEU A 1 224 ? 13.248 13.653 -24.062 1.00 73.62 224 LEU A O 1
ATOM 1761 N N . GLY A 1 225 ? 13.768 12.590 -22.152 1.00 69.44 225 GLY A N 1
ATOM 1762 C CA . GLY A 1 225 ? 14.698 13.621 -21.685 1.00 69.44 225 GLY A CA 1
ATOM 1763 C C . GLY A 1 225 ? 15.866 13.847 -22.653 1.00 69.44 225 GLY A C 1
ATOM 1764 O O . GLY A 1 225 ? 16.164 14.987 -23.004 1.00 69.44 225 GLY A O 1
ATOM 1765 N N . LEU A 1 226 ? 16.491 12.773 -23.144 1.00 71.06 226 LEU A N 1
ATOM 1766 C CA . LEU A 1 226 ? 17.600 12.858 -24.100 1.00 71.06 226 LEU A CA 1
ATOM 1767 C C . LEU A 1 226 ? 17.168 13.483 -25.437 1.00 71.06 226 LEU A C 1
ATOM 1769 O O . LEU A 1 226 ? 17.850 14.369 -25.949 1.00 71.06 226 LEU A O 1
ATOM 1773 N N . GLY A 1 227 ? 16.020 13.065 -25.976 1.00 69.50 227 GLY A N 1
ATOM 1774 C CA . GLY A 1 227 ? 15.460 13.612 -27.212 1.00 69.50 227 GLY A CA 1
ATOM 1775 C C . GLY A 1 227 ? 15.165 15.104 -27.089 1.00 69.50 227 GLY A C 1
ATOM 1776 O O . GLY A 1 227 ? 15.525 15.883 -27.966 1.00 69.50 227 GLY A O 1
ATOM 1777 N N . MET A 1 228 ? 14.606 15.532 -25.957 1.00 67.38 228 MET A N 1
ATOM 1778 C CA . MET A 1 228 ? 14.380 16.951 -25.692 1.00 67.38 228 MET A CA 1
ATOM 1779 C C . MET A 1 228 ? 15.678 17.747 -25.557 1.00 67.38 228 MET A C 1
ATOM 1781 O O . MET A 1 228 ? 15.784 18.823 -26.138 1.00 67.38 228 MET A O 1
ATOM 1785 N N . ALA A 1 229 ? 16.681 17.215 -24.854 1.00 65.12 229 ALA A N 1
ATOM 1786 C CA . ALA A 1 229 ? 17.992 17.853 -24.745 1.00 65.12 229 ALA A CA 1
ATOM 1787 C C . ALA A 1 229 ? 18.669 18.020 -26.117 1.00 65.12 229 ALA A C 1
ATOM 1789 O O . ALA A 1 229 ? 19.265 19.062 -26.384 1.00 65.12 229 ALA A O 1
ATOM 1790 N N . SER A 1 230 ? 18.533 17.019 -26.993 1.00 67.38 230 SER A N 1
ATOM 1791 C CA . SER A 1 230 ? 19.042 17.059 -28.367 1.00 67.38 230 SER A CA 1
ATOM 1792 C C . SER A 1 230 ? 18.291 18.053 -29.255 1.00 67.38 230 SER A C 1
ATOM 1794 O O . SER A 1 230 ? 18.898 18.613 -30.162 1.00 67.38 230 SER A O 1
ATOM 1796 N N . LEU A 1 231 ? 16.989 18.252 -29.030 1.00 66.56 231 LEU A N 1
ATOM 1797 C CA . LEU A 1 231 ? 16.159 19.150 -29.837 1.00 66.56 231 LEU A CA 1
ATOM 1798 C C . LEU A 1 231 ? 16.298 20.617 -29.427 1.00 66.56 231 LEU A C 1
ATOM 1800 O O . LEU A 1 231 ? 16.227 21.492 -30.284 1.00 66.56 231 LEU A O 1
ATOM 1804 N N . THR A 1 232 ? 16.473 20.905 -28.135 1.00 64.50 232 THR A N 1
ATOM 1805 C CA . THR A 1 232 ? 16.482 22.293 -27.646 1.00 64.50 232 THR A CA 1
ATOM 1806 C C . THR A 1 232 ? 17.868 22.827 -27.312 1.00 64.50 232 THR A C 1
ATOM 1808 O O . THR A 1 232 ? 18.014 24.034 -27.134 1.00 64.50 232 THR A O 1
ATOM 1811 N N . GLY A 1 233 ? 18.877 21.960 -27.155 1.00 58.31 233 GLY A N 1
ATOM 1812 C CA . GLY A 1 233 ? 20.221 22.348 -26.711 1.00 58.31 233 GLY A CA 1
ATOM 1813 C C . GLY A 1 233 ? 20.257 23.018 -25.327 1.00 58.31 233 GLY A C 1
ATOM 1814 O O . GLY A 1 233 ? 21.296 23.527 -24.912 1.00 58.31 233 GLY A O 1
ATOM 1815 N N . SER A 1 234 ? 19.132 23.039 -24.599 1.00 55.59 234 SER A N 1
ATOM 1816 C CA . SER A 1 234 ? 18.938 23.873 -23.415 1.00 55.59 234 SER A CA 1
ATOM 1817 C C . SER A 1 234 ? 18.646 23.039 -22.171 1.00 55.59 234 SER A C 1
ATOM 1819 O O . SER A 1 234 ? 17.648 22.321 -22.078 1.00 55.59 234 SER A O 1
ATOM 1821 N N . LYS A 1 235 ? 19.490 23.211 -21.145 1.00 58.72 235 LYS A N 1
ATOM 1822 C CA . LYS A 1 235 ? 19.305 22.614 -19.808 1.00 58.72 235 LYS A CA 1
ATOM 1823 C C . LYS A 1 235 ? 18.032 23.114 -19.105 1.00 58.72 235 LYS A C 1
ATOM 1825 O O . LYS A 1 235 ? 17.566 22.470 -18.167 1.00 58.72 235 LYS A O 1
ATOM 1830 N N . LEU A 1 236 ? 17.464 24.243 -19.545 1.00 56.38 236 LEU A N 1
ATOM 1831 C CA . LEU A 1 236 ? 16.234 24.813 -18.990 1.00 56.38 236 LEU A CA 1
ATOM 1832 C C . LEU A 1 236 ? 15.011 23.956 -19.340 1.00 56.38 236 LEU A C 1
ATOM 1834 O O . LEU A 1 236 ? 14.146 23.756 -18.494 1.00 56.38 236 LEU A O 1
ATOM 1838 N N . THR A 1 237 ? 14.966 23.382 -20.545 1.00 57.03 237 THR A N 1
ATOM 1839 C CA . THR A 1 237 ? 13.842 22.543 -20.980 1.00 57.03 237 THR A CA 1
ATOM 1840 C C . THR A 1 237 ? 13.759 21.249 -20.173 1.00 57.03 237 THR A C 1
ATOM 1842 O O . THR A 1 237 ? 12.669 20.839 -19.797 1.00 57.03 237 THR A O 1
ATOM 1845 N N . LEU A 1 238 ? 14.903 20.654 -19.815 1.00 56.25 238 LEU A N 1
ATOM 1846 C CA . LEU A 1 238 ? 14.963 19.499 -18.909 1.00 56.25 238 LEU A CA 1
ATOM 1847 C C . LEU A 1 238 ? 14.462 19.833 -17.497 1.00 56.25 238 LEU A C 1
ATOM 1849 O O . LEU A 1 238 ? 13.758 19.027 -16.896 1.00 56.25 238 LEU A O 1
ATOM 1853 N N . LYS A 1 239 ? 14.800 21.021 -16.972 1.00 58.47 239 LYS A N 1
ATOM 1854 C CA . LYS A 1 239 ? 14.291 21.499 -15.675 1.00 58.47 239 LYS A CA 1
ATOM 1855 C C . LYS A 1 239 ? 12.781 21.720 -15.702 1.00 58.47 239 LYS A C 1
ATOM 1857 O O . LYS A 1 239 ? 12.104 21.302 -14.770 1.00 58.47 239 LYS A O 1
ATOM 1862 N N . ILE A 1 240 ? 12.261 22.335 -16.765 1.00 61.16 240 ILE A N 1
ATOM 1863 C CA . ILE A 1 240 ? 10.817 22.516 -16.953 1.00 61.16 240 ILE A CA 1
ATOM 1864 C C . ILE A 1 240 ? 10.143 21.146 -17.033 1.00 61.16 240 ILE A C 1
ATOM 1866 O O . ILE A 1 240 ? 9.161 20.926 -16.346 1.00 61.16 240 ILE A O 1
ATOM 1870 N N . LEU A 1 241 ? 10.696 20.186 -17.772 1.00 59.47 241 LEU A N 1
ATOM 1871 C CA . LEU A 1 241 ? 10.082 18.866 -17.888 1.00 59.47 241 LEU A CA 1
ATOM 1872 C C . LEU A 1 241 ? 10.064 18.083 -16.571 1.00 59.47 241 LEU A C 1
ATOM 1874 O O . LEU A 1 241 ? 9.036 17.517 -16.218 1.00 59.47 241 LEU A O 1
ATOM 1878 N N . ASN A 1 242 ? 11.176 18.080 -15.830 1.00 56.88 242 ASN A N 1
ATOM 1879 C CA . ASN A 1 242 ? 11.224 17.479 -14.496 1.00 56.88 242 ASN A CA 1
ATOM 1880 C C . ASN A 1 242 ? 10.212 18.140 -13.555 1.00 56.88 242 ASN A C 1
ATOM 1882 O O . ASN A 1 242 ? 9.511 17.437 -12.837 1.00 56.88 242 ASN A O 1
ATOM 1886 N N . SER A 1 243 ? 10.090 19.471 -13.618 1.00 59.72 243 SER A N 1
ATOM 1887 C CA . SER A 1 243 ? 9.066 20.207 -12.879 1.00 59.72 243 SER A CA 1
ATOM 1888 C C . SER A 1 243 ? 7.656 19.824 -13.328 1.00 59.72 243 SER A C 1
ATOM 1890 O O . SER A 1 243 ? 6.790 19.695 -12.482 1.00 59.72 243 SER A O 1
ATOM 1892 N N . TRP A 1 244 ? 7.400 19.576 -14.614 1.00 56.28 244 TRP A N 1
ATOM 1893 C CA . TRP A 1 244 ? 6.089 19.115 -15.083 1.00 56.28 244 TRP A CA 1
ATOM 1894 C C . TRP A 1 244 ? 5.766 17.697 -14.608 1.00 56.28 244 TRP A C 1
ATOM 1896 O O . TRP A 1 244 ? 4.628 17.446 -14.225 1.00 56.28 244 TRP A O 1
ATOM 1906 N N . PHE A 1 245 ? 6.744 16.789 -14.571 1.00 52.88 245 PHE A N 1
ATOM 1907 C CA . PHE A 1 245 ? 6.548 15.462 -13.985 1.00 52.88 245 PHE A CA 1
ATOM 1908 C C . PHE A 1 245 ? 6.287 15.538 -12.471 1.00 52.88 245 PHE A C 1
ATOM 1910 O O . PHE A 1 245 ? 5.363 14.884 -12.008 1.00 52.88 245 PHE A O 1
ATOM 1917 N N . GLU A 1 246 ? 6.997 16.384 -11.713 1.00 50.97 246 GLU A N 1
ATOM 1918 C CA . GLU A 1 246 ? 6.696 16.636 -10.288 1.00 50.97 246 GLU A CA 1
ATOM 1919 C C . GLU A 1 246 ? 5.339 17.331 -10.077 1.00 50.97 246 GLU A C 1
ATOM 1921 O O . GLU A 1 246 ? 4.593 16.974 -9.169 1.00 50.97 246 GLU A O 1
ATOM 1926 N N . VAL A 1 247 ? 4.980 18.300 -10.924 1.00 44.84 247 VAL A N 1
ATOM 1927 C CA . VAL A 1 247 ? 3.723 19.063 -10.835 1.00 44.84 247 VAL A CA 1
ATOM 1928 C C . VAL A 1 247 ? 2.514 18.201 -11.187 1.00 44.84 247 VAL A C 1
ATOM 1930 O O . VAL A 1 247 ? 1.447 18.415 -10.620 1.00 44.84 247 VAL A O 1
ATOM 1933 N N . VAL A 1 248 ? 2.645 17.216 -12.079 1.00 47.28 248 VAL A N 1
ATOM 1934 C CA . VAL A 1 248 ? 1.569 16.244 -12.334 1.00 47.28 248 VAL A CA 1
ATOM 1935 C C . VAL A 1 248 ? 1.357 15.341 -11.113 1.00 47.28 248 VAL A C 1
ATOM 1937 O O . VAL A 1 248 ? 0.208 15.092 -10.755 1.00 47.28 248 VAL A O 1
ATOM 1940 N N . THR A 1 249 ? 2.425 14.939 -10.418 1.00 40.84 249 THR A N 1
ATOM 1941 C CA . THR A 1 249 ? 2.332 14.165 -9.166 1.00 40.84 249 THR A CA 1
ATOM 1942 C C . THR A 1 249 ? 1.701 14.985 -8.035 1.00 40.84 249 THR A C 1
ATOM 1944 O O . THR A 1 249 ? 0.774 14.517 -7.382 1.00 40.84 249 THR A O 1
ATOM 1947 N N . LEU A 1 250 ? 2.107 16.250 -7.873 1.00 38.91 250 LEU A N 1
ATOM 1948 C CA . LEU A 1 250 ? 1.551 17.158 -6.859 1.00 38.91 250 LEU A CA 1
ATOM 1949 C C . LEU A 1 250 ? 0.106 17.580 -7.159 1.00 38.91 250 LEU A C 1
ATOM 1951 O O . LEU A 1 250 ? -0.680 17.768 -6.236 1.00 38.91 250 LEU A O 1
ATOM 1955 N N . LYS A 1 251 ? -0.281 17.719 -8.435 1.00 39.59 251 LYS A N 1
ATOM 1956 C CA . LYS A 1 251 ? -1.679 17.993 -8.810 1.00 39.59 251 LYS A CA 1
ATOM 1957 C C . LYS A 1 251 ? -2.590 16.784 -8.610 1.00 39.59 251 LYS A C 1
ATOM 1959 O O . LYS A 1 251 ? -3.766 16.989 -8.335 1.00 39.59 251 LYS A O 1
ATOM 1964 N N . ALA A 1 252 ? -2.072 15.560 -8.721 1.00 42.94 252 ALA A N 1
ATOM 1965 C CA . ALA A 1 252 ? -2.829 14.355 -8.389 1.00 42.94 252 ALA A CA 1
ATOM 1966 C C . ALA A 1 252 ? -3.102 14.256 -6.873 1.00 42.94 252 ALA A C 1
ATOM 1968 O O . ALA A 1 252 ? -4.221 13.930 -6.487 1.00 42.94 252 ALA A O 1
ATOM 1969 N N . GLU A 1 253 ? -2.137 14.630 -6.025 1.00 38.12 253 GLU A N 1
ATOM 1970 C CA . GLU A 1 253 ? -2.330 14.721 -4.564 1.00 38.12 253 GLU A CA 1
ATOM 1971 C C . GLU A 1 253 ? -3.252 15.889 -4.159 1.00 38.12 253 GLU A C 1
ATOM 1973 O O . GLU A 1 253 ? -4.108 15.734 -3.290 1.00 38.12 253 GLU A O 1
ATOM 1978 N N . LEU A 1 254 ? -3.155 17.046 -4.827 1.00 37.78 254 LEU A N 1
ATOM 1979 C CA . LEU A 1 254 ? -4.049 18.190 -4.584 1.00 37.78 254 LEU A CA 1
ATOM 1980 C C . LEU A 1 254 ? -5.493 17.937 -5.037 1.00 37.78 254 LEU A C 1
ATOM 1982 O O . LEU A 1 254 ? -6.415 18.437 -4.400 1.00 37.78 254 LEU A O 1
ATOM 1986 N N . ALA A 1 255 ? -5.702 17.156 -6.100 1.00 43.28 255 ALA A N 1
ATOM 1987 C CA . ALA A 1 255 ? -7.041 16.771 -6.543 1.00 43.28 255 ALA A CA 1
ATOM 1988 C C . ALA A 1 255 ? -7.720 15.806 -5.553 1.00 43.28 255 ALA A C 1
ATOM 1990 O O . ALA A 1 255 ? -8.918 15.928 -5.317 1.00 43.28 255 ALA A O 1
ATOM 1991 N N . GLN A 1 256 ? -6.959 14.915 -4.906 1.00 44.75 256 GLN A N 1
ATOM 1992 C CA . GLN A 1 256 ? -7.486 14.028 -3.860 1.00 44.75 256 GLN A CA 1
ATOM 1993 C C . GLN A 1 256 ? -7.800 14.764 -2.548 1.00 44.75 256 GLN A C 1
ATOM 1995 O O . GLN A 1 256 ? -8.774 14.427 -1.884 1.00 44.75 256 GLN A O 1
ATOM 2000 N N . LEU A 1 257 ? -7.048 15.815 -2.207 1.00 42.56 257 LEU A N 1
ATOM 2001 C CA . LEU A 1 257 ? -7.328 16.663 -1.038 1.00 42.56 257 LEU A CA 1
ATOM 2002 C C . LEU A 1 257 ? -8.486 17.656 -1.244 1.00 42.56 257 LEU A C 1
ATOM 2004 O O . LEU A 1 257 ? -8.935 18.272 -0.280 1.00 42.56 257 LEU A O 1
ATOM 2008 N N . GLN A 1 258 ? -8.972 17.834 -2.478 1.00 37.84 258 GLN A N 1
ATOM 2009 C CA . GLN A 1 258 ? -10.050 18.778 -2.802 1.00 37.84 258 GLN A CA 1
ATOM 2010 C C . GLN A 1 258 ? -11.390 18.122 -3.160 1.00 37.84 258 GLN A C 1
ATOM 2012 O O . GLN A 1 258 ? -12.322 18.849 -3.498 1.00 37.84 258 GLN A O 1
ATOM 2017 N N . GLY A 1 259 ? -11.526 16.797 -3.027 1.00 45.34 259 GLY A N 1
ATOM 2018 C CA . GLY A 1 259 ? -12.822 16.118 -3.134 1.00 45.34 259 GLY A CA 1
ATOM 2019 C C . GLY A 1 259 ? -13.550 16.386 -4.455 1.00 45.34 259 GLY A C 1
ATOM 2020 O O . GLY A 1 259 ? -14.681 16.875 -4.444 1.00 45.34 259 GLY A O 1
ATOM 2021 N N . VAL A 1 260 ? -12.897 16.075 -5.579 1.00 39.41 260 VAL A N 1
ATOM 2022 C CA . VAL A 1 260 ? -13.542 15.931 -6.897 1.00 39.41 260 VAL A CA 1
ATOM 2023 C C . VAL A 1 260 ? -13.295 14.529 -7.428 1.00 39.41 260 VAL A C 1
ATOM 2025 O O . VAL A 1 260 ? -12.121 14.098 -7.401 1.00 39.41 260 VAL A O 1
#